Protein AF-A0A377K3Y5-F1 (afdb_monomer_lite)

Secondary structure (DSSP, 8-state):
----PPPPPP-TTHHHHTTS-EEEEE-B--HHHHHHHHHHHHHHT--EEE-TTS-S--SS--HHHHTTSHHHHHHHTT-SEEEEESB----HHHHHHHHH---SEEEEEESS-S---TT--SEEEEES-HHHHHHHS---------SHHHHHHHHHHHHHHTTTTS-SHHHHHHGGGGGPPTT-EEEE-TTHHHHHHHHH--PPTT--EE--TTT--STTHHHHHHHHHHHH---EEEEEEHHHHHHTGGGHHHHTS-SS-EEEEEE--SS-THHHHHHHHHHHHHHHHHHHTT---

Structure (mmCIF, N/CA/C/O backbone):
data_AF-A0A377K3Y5-F1
#
_entry.id   AF-A0A377K3Y5-F1
#
loop_
_atom_site.group_PDB
_atom_site.id
_atom_site.type_symbol
_atom_site.label_atom_id
_atom_site.label_alt_id
_atom_site.label_comp_id
_atom_site.label_asym_id
_atom_site.label_entity_id
_atom_site.label_seq_id
_atom_site.pdbx_PDB_ins_code
_atom_site.Cartn_x
_atom_site.Cartn_y
_atom_site.Cartn_z
_atom_site.occupancy
_atom_site.B_iso_or_equiv
_atom_site.auth_seq_id
_atom_site.auth_comp_id
_atom_site.auth_asym_id
_atom_site.auth_atom_id
_atom_site.pdbx_PDB_model_num
ATOM 1 N N . MET A 1 1 ? -18.232 11.317 -4.853 1.00 35.94 1 MET A N 1
ATOM 2 C CA . MET A 1 1 ? -18.274 12.267 -5.987 1.00 35.94 1 MET A CA 1
ATOM 3 C C . MET A 1 1 ? -17.265 11.773 -7.021 1.00 35.94 1 MET A C 1
ATOM 5 O O . MET A 1 1 ? -16.080 11.798 -6.721 1.00 35.94 1 MET A O 1
ATOM 9 N N . LYS A 1 2 ? -17.690 11.200 -8.160 1.00 37.94 2 LYS A N 1
ATOM 10 C CA . LYS A 1 2 ? -16.746 10.775 -9.214 1.00 37.94 2 LYS A CA 1
ATOM 11 C C . LYS A 1 2 ? -16.158 12.044 -9.834 1.00 37.94 2 LYS A C 1
ATOM 13 O O . LYS A 1 2 ? -16.895 12.781 -10.485 1.00 37.94 2 LYS A O 1
ATOM 18 N N . ARG A 1 3 ? -14.877 12.343 -9.589 1.00 50.03 3 ARG A N 1
ATOM 19 C CA . ARG A 1 3 ? -14.177 13.375 -10.366 1.00 50.03 3 ARG A CA 1
ATOM 20 C C . ARG A 1 3 ? -14.215 12.928 -11.825 1.00 50.03 3 ARG A C 1
ATOM 22 O O . ARG A 1 3 ? -13.850 11.796 -12.128 1.00 50.03 3 ARG A O 1
ATOM 29 N N . LEU A 1 4 ? -14.703 13.798 -12.704 1.00 44.28 4 LEU A N 1
ATOM 30 C CA . LEU A 1 4 ? -14.619 13.615 -14.149 1.00 44.28 4 LEU A CA 1
ATOM 31 C C . LEU A 1 4 ? -13.149 13.776 -14.541 1.00 44.28 4 LEU A C 1
ATOM 33 O O . LEU A 1 4 ? -12.709 14.859 -14.916 1.00 44.28 4 LEU A O 1
ATOM 37 N N . VAL A 1 5 ? -12.369 12.710 -14.374 1.00 57.38 5 VAL A N 1
ATOM 38 C CA . VAL A 1 5 ? -11.027 12.637 -14.943 1.00 57.38 5 VAL A CA 1
ATOM 39 C C . VAL A 1 5 ? -11.200 12.728 -16.458 1.00 57.38 5 VAL A C 1
ATOM 41 O O . VAL A 1 5 ? -12.044 12.039 -17.034 1.00 57.38 5 VAL A O 1
ATOM 44 N N . GLY A 1 6 ? -10.468 13.641 -17.100 1.00 61.06 6 GLY A N 1
ATOM 45 C CA . GLY A 1 6 ? -10.534 13.826 -18.548 1.00 61.06 6 GLY A CA 1
ATOM 46 C C . GLY A 1 6 ? -10.284 12.519 -19.311 1.00 61.06 6 GLY A C 1
ATOM 47 O O . GLY A 1 6 ? -9.705 11.571 -18.784 1.00 61.06 6 GLY A O 1
ATOM 48 N N . LYS A 1 7 ? -10.722 12.470 -20.576 1.00 71.19 7 LYS A N 1
ATOM 49 C CA . LYS A 1 7 ? -10.609 11.290 -21.451 1.00 71.19 7 LYS A CA 1
ATOM 50 C C . LYS A 1 7 ? -9.194 10.685 -21.382 1.00 71.19 7 LYS A C 1
ATOM 52 O O . LYS A 1 7 ? -8.220 11.370 -21.705 1.00 71.19 7 LYS A O 1
ATOM 57 N N . VAL A 1 8 ? -9.087 9.412 -20.989 1.00 83.19 8 VAL A N 1
ATOM 58 C CA . VAL A 1 8 ? -7.798 8.712 -20.859 1.00 83.19 8 VAL A CA 1
ATOM 59 C C . VAL A 1 8 ? -7.058 8.717 -22.201 1.00 83.19 8 VAL A C 1
ATOM 61 O O . VAL A 1 8 ? -7.597 8.314 -23.234 1.00 83.19 8 VAL A O 1
ATOM 64 N N . LYS A 1 9 ? -5.807 9.195 -22.206 1.00 87.81 9 LYS A N 1
ATOM 65 C CA . LYS A 1 9 ? -4.980 9.279 -23.419 1.00 87.81 9 LYS A CA 1
ATOM 66 C C . LYS A 1 9 ? -4.247 7.960 -23.672 1.00 87.81 9 LYS A C 1
ATOM 68 O O . LYS A 1 9 ? -3.393 7.563 -22.877 1.00 87.81 9 LYS A O 1
ATOM 73 N N . LYS A 1 10 ? -4.525 7.328 -24.818 1.00 91.25 10 LYS A N 1
ATOM 74 C CA . LYS A 1 10 ? -3.827 6.116 -25.279 1.00 91.25 10 LYS A CA 1
ATOM 75 C C . LYS A 1 10 ? -2.352 6.410 -25.570 1.00 91.25 10 LYS A C 1
ATOM 77 O O . LYS A 1 10 ? -2.045 7.256 -26.410 1.00 91.25 10 LYS A O 1
ATOM 82 N N . GLN A 1 11 ? -1.453 5.671 -24.932 1.00 96.00 11 GLN A N 1
ATOM 83 C CA . GLN A 1 11 ? -0.024 5.651 -25.233 1.00 96.00 11 GLN A CA 1
ATOM 84 C C . GLN A 1 11 ? 0.194 4.747 -26.450 1.00 96.00 11 GLN A C 1
ATOM 86 O O . GLN A 1 11 ? 0.077 3.524 -26.364 1.00 96.00 11 GLN A O 1
ATOM 91 N N . ARG A 1 12 ? 0.435 5.348 -27.622 1.00 94.06 12 ARG A N 1
ATOM 92 C CA . ARG A 1 12 ? 0.508 4.616 -28.904 1.00 94.06 12 ARG A CA 1
ATOM 93 C C . ARG A 1 12 ? 1.627 3.575 -28.934 1.00 94.06 12 ARG A C 1
ATOM 95 O O . ARG A 1 12 ? 1.489 2.548 -29.586 1.00 94.06 12 ARG A O 1
ATOM 102 N N . ASP A 1 13 ? 2.696 3.827 -28.200 1.00 96.44 13 ASP A N 1
ATOM 103 C CA . ASP A 1 13 ? 3.876 2.982 -28.073 1.00 96.44 13 ASP A CA 1
ATOM 104 C C . ASP A 1 13 ? 3.793 1.973 -26.915 1.00 96.44 13 ASP A C 1
ATOM 106 O O . ASP A 1 13 ? 4.744 1.232 -26.679 1.00 96.44 13 ASP A O 1
ATOM 110 N N . TRP A 1 14 ? 2.655 1.868 -26.217 1.00 97.75 14 TRP A N 1
ATOM 111 C CA . TRP A 1 14 ? 2.463 0.858 -25.169 1.00 97.75 14 TRP A CA 1
ATOM 112 C C . TRP A 1 14 ? 2.739 -0.569 -25.658 1.00 97.75 14 TRP A C 1
ATOM 114 O O . TRP A 1 14 ? 3.359 -1.360 -24.955 1.00 97.75 14 TRP A O 1
ATOM 124 N N . PHE A 1 15 ? 2.338 -0.889 -26.889 1.00 96.75 15 PHE A N 1
ATOM 125 C CA . PHE A 1 15 ? 2.573 -2.203 -27.493 1.00 96.75 15 PHE A CA 1
ATOM 126 C C . PHE A 1 15 ? 4.060 -2.552 -27.614 1.00 96.75 15 PHE A C 1
ATOM 128 O O . PHE A 1 15 ? 4.404 -3.729 -27.567 1.00 96.75 15 PHE A O 1
ATOM 135 N N . PHE A 1 16 ? 4.933 -1.550 -27.742 1.00 98.12 16 PHE A N 1
ATOM 136 C CA . PHE A 1 16 ? 6.381 -1.728 -27.716 1.00 98.12 16 PHE A CA 1
ATOM 137 C C . PHE A 1 16 ? 6.884 -1.898 -26.276 1.00 98.12 16 PHE A C 1
ATOM 139 O O . PHE A 1 16 ? 7.591 -2.861 -25.978 1.00 98.12 16 PHE A O 1
ATOM 146 N N . TRP A 1 17 ? 6.474 -1.011 -25.363 1.00 98.44 17 TRP A N 1
ATOM 147 C CA . TRP A 1 17 ? 6.941 -1.022 -23.973 1.00 98.44 17 TRP A CA 1
ATOM 148 C C . TRP A 1 17 ? 6.507 -2.258 -23.183 1.00 98.44 17 TRP A C 1
ATOM 150 O O . TRP A 1 17 ? 7.309 -2.806 -22.430 1.00 98.44 17 TRP A O 1
ATOM 160 N N . ARG A 1 18 ? 5.293 -2.776 -23.409 1.00 98.00 18 ARG A N 1
ATOM 161 C CA . ARG A 1 18 ? 4.779 -3.979 -22.727 1.00 98.00 18 ARG A CA 1
ATOM 162 C C . ARG A 1 18 ? 5.567 -5.260 -23.031 1.00 98.00 18 ARG A C 1
ATOM 164 O O . ARG A 1 18 ? 5.401 -6.266 -22.349 1.00 98.00 18 ARG A O 1
ATOM 171 N N . GLN A 1 19 ? 6.419 -5.237 -24.060 1.00 97.88 19 GLN A N 1
ATOM 172 C CA . GLN A 1 19 ? 7.302 -6.349 -24.422 1.00 97.88 19 GLN A CA 1
ATOM 173 C C . GLN A 1 19 ? 8.674 -6.276 -23.727 1.00 97.88 19 GLN A C 1
ATOM 175 O O . GLN A 1 19 ? 9.433 -7.246 -23.768 1.00 97.88 19 GLN A O 1
ATOM 180 N N . LYS A 1 20 ? 9.017 -5.147 -23.096 1.00 98.44 20 LYS A N 1
ATOM 181 C CA . LYS A 1 20 ? 10.286 -4.964 -22.379 1.00 98.44 20 LYS A CA 1
ATOM 182 C C . LYS A 1 20 ? 10.260 -5.642 -21.005 1.00 98.44 20 LYS A C 1
ATOM 184 O O . LYS A 1 20 ? 9.223 -6.133 -20.547 1.00 98.44 20 LYS A O 1
ATOM 189 N N . ARG A 1 21 ? 11.418 -5.679 -20.340 1.00 98.69 21 ARG A N 1
ATOM 190 C CA . ARG A 1 21 ? 11.492 -6.003 -18.908 1.00 98.69 21 ARG A CA 1
ATOM 191 C C . ARG A 1 21 ? 10.976 -4.806 -18.125 1.00 98.69 21 ARG A C 1
ATOM 193 O O . ARG A 1 21 ? 11.670 -3.796 -18.034 1.00 98.69 21 ARG A O 1
ATOM 200 N N . GLY A 1 22 ? 9.750 -4.902 -17.629 1.00 98.75 22 GLY A N 1
ATOM 201 C CA . GLY A 1 22 ? 9.146 -3.852 -16.824 1.00 98.75 22 GLY A CA 1
ATOM 202 C C . GLY A 1 22 ? 8.977 -4.256 -15.369 1.00 98.75 22 GLY A C 1
ATOM 203 O O . GLY A 1 22 ? 8.989 -5.442 -15.043 1.00 98.75 22 GLY A O 1
ATOM 204 N N . VAL A 1 23 ? 8.809 -3.259 -14.507 1.00 98.94 23 VAL A N 1
ATOM 205 C CA . VAL A 1 23 ? 8.441 -3.412 -13.093 1.00 98.94 23 VAL A CA 1
ATOM 206 C C . VAL A 1 23 ? 7.133 -2.670 -12.863 1.00 98.94 23 VAL A C 1
ATOM 208 O O . VAL A 1 23 ? 6.964 -1.548 -13.345 1.00 98.94 23 VAL A O 1
ATOM 211 N N . VAL A 1 24 ? 6.215 -3.284 -12.119 1.00 98.94 24 VAL A N 1
ATOM 212 C CA . VAL A 1 24 ? 4.983 -2.626 -11.680 1.00 98.94 24 VAL A CA 1
ATOM 213 C C . VAL A 1 24 ? 5.137 -2.211 -10.227 1.00 98.94 24 VAL A C 1
ATOM 215 O O . VAL A 1 24 ? 5.456 -3.035 -9.371 1.00 98.94 24 VAL A O 1
ATOM 218 N N . VAL A 1 25 ? 4.879 -0.938 -9.940 1.00 98.94 25 VAL A N 1
ATOM 219 C CA . VAL A 1 25 ? 4.787 -0.423 -8.569 1.00 98.94 25 VAL A CA 1
ATOM 220 C C . VAL A 1 25 ? 3.341 -0.027 -8.322 1.00 98.94 25 VAL A C 1
ATOM 222 O O . VAL A 1 25 ? 2.774 0.742 -9.091 1.00 98.94 25 VAL A O 1
ATOM 225 N N . ALA A 1 26 ? 2.723 -0.542 -7.269 1.00 98.88 26 ALA A N 1
ATOM 226 C CA . ALA A 1 26 ? 1.347 -0.202 -6.929 1.00 98.88 26 ALA A CA 1
ATOM 227 C C . ALA A 1 26 ? 1.324 0.602 -5.628 1.00 98.88 26 ALA A C 1
ATOM 229 O O . ALA A 1 26 ? 1.619 0.059 -4.567 1.00 98.88 26 ALA A O 1
ATOM 230 N N . GLY A 1 27 ? 1.007 1.894 -5.729 1.00 98.62 27 GLY A N 1
ATOM 231 C CA . GLY A 1 27 ? 0.781 2.794 -4.598 1.00 98.62 27 GLY A CA 1
ATOM 232 C C . GLY A 1 27 ? -0.676 2.774 -4.133 1.00 98.62 27 GLY A C 1
ATOM 233 O O . GLY A 1 27 ? -1.377 1.778 -4.298 1.00 98.62 27 GLY A O 1
ATOM 234 N N . ARG A 1 28 ? -1.155 3.889 -3.569 1.00 98.50 28 ARG A N 1
ATOM 235 C CA . ARG A 1 28 ? -2.555 4.021 -3.139 1.00 98.50 28 ARG A CA 1
ATOM 236 C C . ARG A 1 28 ? -3.515 3.966 -4.330 1.00 98.50 28 ARG A C 1
ATOM 238 O O . ARG A 1 28 ? -3.391 4.777 -5.244 1.00 98.50 28 ARG A O 1
ATOM 245 N N . MET A 1 29 ? -4.500 3.074 -4.266 1.00 98.44 29 MET A N 1
ATOM 246 C CA . MET A 1 29 ? -5.600 2.953 -5.233 1.00 98.44 29 MET A CA 1
ATOM 247 C C . MET A 1 29 ? -6.868 2.418 -4.552 1.00 98.44 29 MET A C 1
ATOM 249 O O . MET A 1 29 ? -6.906 2.289 -3.328 1.00 98.44 29 MET A O 1
ATOM 253 N N . SER A 1 30 ? -7.936 2.177 -5.314 1.00 98.38 30 SER A N 1
ATOM 254 C CA . SER A 1 30 ? -9.117 1.478 -4.799 1.00 98.38 30 SER A CA 1
ATOM 255 C C . SER A 1 30 ? -8.913 -0.040 -4.754 1.00 98.38 30 SER A C 1
ATOM 257 O O . SER A 1 30 ? -8.142 -0.612 -5.523 1.00 98.38 30 SER A O 1
ATOM 259 N N . ALA A 1 31 ? -9.697 -0.717 -3.912 1.00 98.31 31 ALA A N 1
ATOM 260 C CA . ALA A 1 31 ? -9.648 -2.172 -3.765 1.00 98.31 31 ALA A CA 1
ATOM 261 C C . ALA A 1 31 ? -9.853 -2.943 -5.087 1.00 98.31 31 ALA A C 1
ATOM 263 O O . ALA A 1 31 ? -9.194 -3.955 -5.326 1.00 98.31 31 ALA A O 1
ATOM 264 N N . GLU A 1 32 ? -10.747 -2.469 -5.958 1.00 98.25 32 GLU A N 1
ATOM 265 C CA . GLU A 1 32 ? -10.990 -3.100 -7.262 1.00 98.25 32 GLU A CA 1
ATOM 266 C C . GLU A 1 32 ? -9.855 -2.827 -8.259 1.00 98.25 32 GLU A C 1
ATOM 268 O O . GLU A 1 32 ? -9.471 -3.722 -9.014 1.00 98.25 32 GLU A O 1
ATOM 273 N N . GLU A 1 33 ? -9.262 -1.629 -8.233 1.00 98.69 33 GLU A N 1
ATOM 274 C CA . GLU A 1 33 ? -8.058 -1.330 -9.016 1.00 98.69 33 GLU A CA 1
ATOM 275 C C . GLU A 1 33 ? -6.888 -2.220 -8.584 1.00 98.69 33 GLU A C 1
ATOM 277 O O . GLU A 1 33 ? -6.212 -2.768 -9.451 1.00 98.69 33 GLU A O 1
ATOM 282 N N . GLY A 1 34 ? -6.716 -2.470 -7.281 1.00 98.75 34 GLY A N 1
ATOM 283 C CA . GLY A 1 34 ? -5.694 -3.378 -6.752 1.00 98.75 34 GLY A CA 1
ATOM 284 C C . GLY A 1 34 ? -5.757 -4.781 -7.361 1.00 98.75 34 GLY A C 1
ATOM 285 O O . GLY A 1 34 ? -4.744 -5.306 -7.831 1.00 98.75 34 GLY A O 1
ATOM 286 N N . LYS A 1 35 ? -6.958 -5.372 -7.448 1.00 98.75 35 LYS A N 1
ATOM 287 C CA . LYS A 1 35 ? -7.166 -6.675 -8.111 1.00 98.75 35 LYS A CA 1
ATOM 288 C C . LYS A 1 35 ? -6.821 -6.618 -9.602 1.00 98.75 35 LYS A C 1
ATOM 290 O O . LYS A 1 35 ? -6.136 -7.508 -10.109 1.00 98.75 35 LYS A O 1
ATOM 295 N N . LYS A 1 36 ? -7.275 -5.570 -10.306 1.00 98.81 36 LYS A N 1
ATOM 296 C CA . LYS A 1 36 ? -6.994 -5.378 -11.740 1.00 98.81 36 LYS A CA 1
ATOM 297 C C . LYS A 1 36 ? -5.489 -5.238 -11.999 1.00 98.81 36 LYS A C 1
ATOM 299 O O . LYS A 1 36 ? -4.973 -5.880 -12.912 1.00 98.81 36 LYS A O 1
ATOM 304 N N . VAL A 1 37 ? -4.777 -4.459 -11.182 1.00 98.88 37 VAL A N 1
ATOM 305 C CA . VAL A 1 37 ? -3.321 -4.265 -11.277 1.00 98.88 37 VAL A CA 1
ATOM 306 C C . VAL A 1 37 ? -2.569 -5.570 -11.021 1.00 98.88 37 VAL A C 1
ATOM 308 O O . VAL A 1 37 ? -1.651 -5.890 -11.776 1.00 98.88 37 VAL A O 1
ATOM 311 N N . ALA A 1 38 ? -2.978 -6.352 -10.016 1.00 98.88 38 ALA A N 1
ATOM 312 C CA . ALA A 1 38 ? -2.366 -7.646 -9.720 1.00 98.88 38 ALA A CA 1
ATOM 313 C C . ALA A 1 38 ? -2.442 -8.609 -10.915 1.00 98.88 38 ALA A C 1
ATOM 315 O O . ALA A 1 38 ? -1.421 -9.148 -11.350 1.00 98.88 38 ALA A O 1
ATOM 316 N N . LEU A 1 39 ? -3.633 -8.757 -11.504 1.00 98.81 39 LEU A N 1
ATOM 317 C CA . LEU A 1 39 ? -3.838 -9.593 -12.688 1.00 98.81 39 LEU A CA 1
ATOM 318 C C . LEU A 1 39 ? -3.058 -9.074 -13.906 1.00 98.81 39 LEU A C 1
ATOM 320 O O . LEU A 1 39 ? -2.464 -9.852 -14.657 1.00 98.81 39 LEU A O 1
ATOM 324 N N . TRP A 1 40 ? -3.044 -7.757 -14.109 1.00 98.88 40 TRP A N 1
ATOM 325 C CA . TRP A 1 40 ? -2.351 -7.123 -15.228 1.00 98.88 40 TRP A CA 1
ATOM 326 C C . TRP A 1 40 ? -0.831 -7.328 -15.153 1.00 98.88 40 TRP A C 1
ATOM 328 O O . TRP A 1 40 ? -0.226 -7.771 -16.131 1.00 98.88 40 TRP A O 1
ATOM 338 N N . ALA A 1 41 ? -0.223 -7.116 -13.981 1.00 98.88 41 ALA A N 1
ATOM 339 C CA . ALA A 1 41 ? 1.204 -7.352 -13.755 1.00 98.88 41 ALA A CA 1
ATOM 340 C C . ALA A 1 41 ? 1.579 -8.834 -13.937 1.00 98.88 41 ALA A C 1
ATOM 342 O O . ALA A 1 41 ? 2.552 -9.154 -14.625 1.00 98.88 41 ALA A O 1
ATOM 343 N N . GLN A 1 42 ? 0.757 -9.746 -13.399 1.00 98.75 42 GLN A N 1
ATOM 344 C CA . GLN A 1 42 ? 0.929 -11.192 -13.573 1.00 98.75 42 GLN A CA 1
ATOM 345 C C . GLN A 1 42 ? 0.853 -11.608 -15.050 1.00 98.75 42 GLN A C 1
ATOM 347 O O . GLN A 1 42 ? 1.584 -12.495 -15.500 1.00 98.75 42 GLN A O 1
ATOM 352 N N . THR A 1 43 ? -0.034 -10.977 -15.820 1.00 98.75 43 THR A N 1
ATOM 353 C CA . THR A 1 43 ? -0.181 -11.245 -17.254 1.00 98.75 43 THR A CA 1
ATOM 354 C C . THR A 1 43 ? 1.059 -10.787 -18.023 1.00 98.75 43 THR A C 1
ATOM 356 O O . THR A 1 43 ? 1.570 -11.553 -18.837 1.00 98.75 43 THR A O 1
ATOM 359 N N . LEU A 1 44 ? 1.608 -9.609 -17.705 1.00 98.75 44 LEU A N 1
ATOM 360 C CA . LEU A 1 44 ? 2.850 -9.095 -18.302 1.00 98.75 44 LEU A CA 1
ATOM 361 C C . LEU A 1 44 ? 4.112 -9.885 -17.921 1.00 98.75 44 LEU A C 1
ATOM 363 O O . LEU A 1 44 ? 5.150 -9.713 -18.564 1.00 98.75 44 LEU A O 1
ATOM 367 N N . GLY A 1 45 ? 4.054 -10.714 -16.874 1.00 98.69 45 GLY A N 1
ATOM 368 C CA . GLY A 1 45 ? 5.244 -11.351 -16.307 1.00 98.69 45 GLY A CA 1
ATOM 369 C C . GLY A 1 45 ? 6.197 -10.333 -15.664 1.00 98.69 45 GLY A C 1
ATOM 370 O O . GLY A 1 45 ? 7.414 -10.514 -15.679 1.00 98.69 45 GLY A O 1
ATOM 371 N N . TRP A 1 46 ? 5.669 -9.221 -15.155 1.00 98.88 46 TRP A N 1
ATOM 372 C CA . TRP A 1 46 ? 6.461 -8.186 -14.489 1.00 98.88 46 TRP A CA 1
ATOM 373 C C . TRP A 1 46 ? 6.359 -8.355 -12.966 1.00 98.88 46 TRP A C 1
ATOM 375 O O . TRP A 1 46 ? 5.265 -8.645 -12.472 1.00 98.88 46 TRP A O 1
ATOM 385 N N . PRO A 1 47 ? 7.454 -8.180 -12.197 1.00 98.88 47 PRO A N 1
ATOM 386 C CA . PRO A 1 47 ? 7.373 -8.162 -10.741 1.00 98.88 47 PRO A CA 1
ATOM 387 C C . PRO A 1 47 ? 6.467 -7.011 -10.286 1.00 98.88 47 PRO A C 1
ATOM 389 O O . PRO A 1 47 ? 6.579 -5.884 -10.778 1.00 98.88 47 PRO A O 1
ATOM 392 N N . LEU A 1 48 ? 5.576 -7.310 -9.339 1.00 98.94 48 LEU A N 1
ATOM 393 C CA . LEU A 1 48 ? 4.668 -6.343 -8.733 1.00 98.94 48 LEU A CA 1
ATOM 394 C C . LEU A 1 48 ? 5.115 -6.022 -7.308 1.00 98.94 48 LEU A C 1
ATOM 396 O O . LEU A 1 48 ? 4.985 -6.856 -6.411 1.00 98.94 48 LEU A O 1
ATOM 400 N N . ILE A 1 49 ? 5.590 -4.795 -7.103 1.00 98.94 49 ILE A N 1
ATOM 401 C CA . ILE A 1 49 ? 5.893 -4.252 -5.780 1.00 98.94 49 ILE A CA 1
ATOM 402 C C . ILE A 1 49 ? 4.652 -3.509 -5.279 1.00 98.94 49 ILE A C 1
ATOM 404 O O . ILE A 1 49 ? 4.353 -2.402 -5.729 1.00 98.94 49 ILE A O 1
ATOM 408 N N . GLY A 1 50 ? 3.894 -4.158 -4.393 1.00 98.75 50 GLY A N 1
ATOM 409 C CA . GLY A 1 50 ? 2.634 -3.640 -3.862 1.00 98.75 50 GLY A CA 1
ATOM 410 C C . GLY A 1 50 ? 2.793 -2.969 -2.501 1.00 98.75 50 GLY A C 1
ATOM 411 O O . GLY A 1 50 ? 3.185 -3.618 -1.533 1.00 98.75 50 GLY A O 1
ATOM 412 N N . ASP A 1 51 ? 2.423 -1.693 -2.424 1.00 98.81 51 ASP A N 1
ATOM 413 C CA . ASP A 1 51 ? 2.300 -0.946 -1.171 1.00 98.81 51 ASP A CA 1
ATOM 414 C C . ASP A 1 51 ? 1.146 -1.491 -0.316 1.00 98.81 51 ASP A C 1
ATOM 416 O O . ASP A 1 51 ? 0.159 -2.019 -0.850 1.00 98.81 51 ASP A O 1
ATOM 420 N N . VAL A 1 52 ? 1.210 -1.303 1.002 1.00 98.56 52 VAL A N 1
ATOM 421 C CA . VAL A 1 52 ? 0.092 -1.585 1.924 1.00 98.56 52 VAL A CA 1
ATOM 422 C C . VAL A 1 52 ? -1.229 -0.916 1.503 1.00 98.56 52 VAL A C 1
ATOM 424 O O . VAL A 1 52 ? -2.312 -1.437 1.770 1.00 98.56 52 VAL A O 1
ATOM 427 N N . LEU A 1 53 ? -1.165 0.213 0.790 1.00 98.69 53 LEU A N 1
ATOM 428 C CA . LEU A 1 53 ? -2.328 0.953 0.291 1.00 98.69 53 LEU A CA 1
ATOM 429 C C . LEU A 1 53 ? -2.794 0.532 -1.109 1.00 98.69 53 LEU A C 1
ATOM 431 O O . LEU A 1 53 ? -3.663 1.199 -1.674 1.00 98.69 53 LEU A O 1
ATOM 435 N N . SER A 1 54 ? -2.224 -0.529 -1.679 1.00 98.75 54 SER A N 1
ATOM 436 C CA . SER A 1 54 ? -2.521 -0.954 -3.053 1.00 98.75 54 SER A CA 1
ATOM 437 C C . SER A 1 54 ? -3.640 -1.984 -3.174 1.00 98.75 54 SER A C 1
ATOM 439 O O . SER A 1 54 ? -4.193 -2.158 -4.253 1.00 98.75 54 SER A O 1
ATOM 441 N N . GLN A 1 55 ? -3.930 -2.721 -2.093 1.00 98.62 55 GLN A N 1
ATOM 442 C CA . GLN A 1 55 ? -4.869 -3.856 -2.080 1.00 98.62 55 GLN A CA 1
ATOM 443 C C . GLN A 1 55 ? -4.606 -4.895 -3.191 1.00 98.62 55 GLN A C 1
ATOM 445 O O . GLN A 1 55 ? -5.519 -5.583 -3.643 1.00 98.62 55 GLN A O 1
ATOM 450 N N . THR A 1 56 ? -3.359 -5.030 -3.647 1.00 98.81 56 THR A N 1
ATOM 451 C CA . THR A 1 56 ? -2.976 -5.949 -4.736 1.00 98.81 56 THR A CA 1
ATOM 452 C C . THR A 1 56 ? -2.831 -7.406 -4.296 1.00 98.81 56 THR A C 1
ATOM 454 O O . THR A 1 56 ? -2.623 -8.281 -5.131 1.00 98.81 56 THR A O 1
ATOM 457 N N . GLY A 1 57 ? -2.893 -7.688 -2.992 1.00 98.62 57 GLY A N 1
ATOM 458 C CA . GLY A 1 57 ? -2.510 -8.990 -2.439 1.00 98.62 57 GLY A CA 1
ATOM 459 C C . GLY A 1 57 ? -1.008 -9.133 -2.184 1.00 98.62 57 GLY A C 1
ATOM 460 O O . GLY A 1 57 ? -0.581 -10.163 -1.670 1.00 98.62 57 GLY A O 1
ATOM 461 N N . GLN A 1 58 ? -0.216 -8.118 -2.568 1.00 98.69 58 GLN A N 1
ATOM 462 C CA . GLN A 1 58 ? 1.235 -8.048 -2.376 1.00 98.69 58 GLN A CA 1
ATOM 463 C C . GLN A 1 58 ? 1.920 -9.381 -2.738 1.00 98.69 58 GLN A C 1
ATOM 465 O O . GLN A 1 58 ? 2.458 -10.045 -1.856 1.00 98.69 58 GLN A O 1
ATOM 470 N N . PRO A 1 59 ? 1.891 -9.812 -4.019 1.00 98.56 59 PRO A N 1
ATOM 471 C CA . PRO A 1 59 ? 2.386 -11.136 -4.423 1.00 98.56 59 PRO A CA 1
ATOM 472 C C . PRO A 1 59 ? 3.886 -11.335 -4.158 1.00 98.56 59 PRO A C 1
ATOM 474 O O . PRO A 1 59 ? 4.358 -12.466 -4.103 1.00 98.56 59 PRO A O 1
ATOM 477 N N . LEU A 1 60 ? 4.626 -10.238 -3.983 1.00 98.75 60 LEU A N 1
ATOM 478 C CA . LEU A 1 60 ? 6.005 -10.203 -3.507 1.00 98.75 60 LEU A CA 1
ATOM 479 C C . LEU A 1 60 ? 6.037 -9.442 -2.167 1.00 98.75 60 LEU A C 1
ATOM 481 O O . LEU A 1 60 ? 6.444 -8.274 -2.142 1.00 98.75 60 LEU A O 1
ATOM 485 N N . PRO A 1 61 ? 5.548 -10.045 -1.064 1.00 98.31 61 PRO A N 1
ATOM 486 C CA . PRO A 1 61 ? 5.377 -9.342 0.203 1.00 98.31 61 PRO A CA 1
ATOM 487 C C . PRO A 1 61 ? 6.732 -8.991 0.827 1.00 98.31 61 PRO A C 1
ATOM 489 O O . PRO A 1 61 ? 7.787 -9.423 0.359 1.00 98.31 61 PRO A O 1
ATOM 492 N N . CYS A 1 62 ? 6.716 -8.196 1.897 1.00 97.81 62 CYS A N 1
ATOM 493 C CA . CYS A 1 62 ? 7.927 -7.783 2.611 1.00 97.81 62 CYS A CA 1
ATOM 494 C C . CYS A 1 62 ? 8.950 -7.024 1.742 1.00 97.81 62 CYS A C 1
ATOM 496 O O . CYS A 1 62 ? 10.161 -7.149 1.947 1.00 97.81 62 CYS A O 1
ATOM 498 N N . ALA A 1 63 ? 8.482 -6.208 0.790 1.00 98.31 63 ALA A N 1
ATOM 499 C CA . ALA A 1 63 ? 9.344 -5.428 -0.104 1.00 98.31 63 ALA A CA 1
ATOM 500 C C . ALA A 1 63 ? 10.316 -4.506 0.632 1.00 98.31 63 ALA A C 1
ATOM 502 O O . ALA A 1 63 ? 11.480 -4.415 0.251 1.00 98.31 63 ALA A O 1
ATOM 503 N N . ASP A 1 64 ? 9.899 -3.911 1.751 1.00 97.62 64 ASP A N 1
ATOM 504 C CA . ASP A 1 64 ? 10.787 -3.091 2.583 1.00 97.62 64 ASP A CA 1
ATOM 505 C C . ASP A 1 64 ? 11.956 -3.903 3.196 1.00 97.62 64 ASP A C 1
ATOM 507 O O . ASP A 1 64 ? 12.951 -3.329 3.644 1.00 97.62 64 ASP A O 1
ATOM 511 N N . LEU A 1 65 ? 11.880 -5.240 3.209 1.00 97.00 65 LEU A N 1
ATOM 512 C CA . LEU A 1 65 ? 12.967 -6.127 3.628 1.00 97.00 65 LEU A CA 1
ATOM 513 C C . LEU A 1 65 ? 13.817 -6.577 2.437 1.00 97.00 65 LEU A C 1
ATOM 515 O O . LEU A 1 65 ? 15.024 -6.328 2.425 1.00 97.00 65 LEU A O 1
ATOM 519 N N . TRP A 1 66 ? 13.212 -7.222 1.434 1.00 98.19 66 TRP A N 1
ATOM 520 C CA . TRP A 1 66 ? 13.981 -7.851 0.355 1.00 98.19 66 TRP A CA 1
ATOM 521 C C . TRP A 1 66 ? 14.605 -6.843 -0.619 1.00 98.19 66 TRP A C 1
ATOM 523 O O . TRP A 1 66 ? 15.653 -7.146 -1.184 1.00 98.19 66 TRP A O 1
ATOM 533 N N . LEU A 1 67 ? 14.070 -5.619 -0.748 1.00 97.88 67 LEU A N 1
ATOM 534 C CA . LEU A 1 67 ? 14.737 -4.534 -1.492 1.00 97.88 67 LEU A CA 1
ATOM 535 C C . LEU A 1 67 ? 16.051 -4.084 -0.836 1.00 97.88 67 LEU A C 1
ATOM 537 O O . LEU A 1 67 ? 16.868 -3.434 -1.478 1.00 97.88 67 LEU A O 1
ATOM 541 N N . GLY A 1 68 ? 16.284 -4.435 0.434 1.00 94.69 68 GLY A N 1
ATOM 542 C CA . GLY A 1 68 ? 17.579 -4.252 1.091 1.00 94.69 68 GLY A CA 1
ATOM 543 C C . GLY A 1 68 ? 18.639 -5.279 0.674 1.00 94.69 68 GLY A C 1
ATOM 544 O O . GLY A 1 68 ? 19.788 -5.164 1.094 1.00 94.69 68 GLY A O 1
ATOM 545 N N . ASN A 1 69 ? 18.276 -6.294 -0.117 1.00 96.56 69 ASN A N 1
ATOM 546 C CA . ASN A 1 69 ? 19.197 -7.310 -0.610 1.00 96.56 69 ASN A CA 1
ATOM 547 C C . ASN A 1 69 ? 19.781 -6.899 -1.971 1.00 96.56 69 ASN A C 1
ATOM 549 O O . ASN A 1 69 ? 19.040 -6.663 -2.925 1.00 96.56 69 ASN A O 1
ATOM 553 N N . ALA A 1 70 ? 21.113 -6.901 -2.083 1.00 97.00 70 ALA A N 1
ATOM 554 C CA . ALA A 1 70 ? 21.819 -6.515 -3.304 1.00 97.00 70 ALA A CA 1
ATOM 555 C C . ALA A 1 70 ? 21.406 -7.336 -4.541 1.00 97.00 70 ALA A C 1
ATOM 557 O O . ALA A 1 70 ? 21.363 -6.801 -5.645 1.00 97.00 70 ALA A O 1
ATOM 558 N N . LYS A 1 71 ? 21.041 -8.616 -4.372 1.00 98.00 71 LYS A N 1
ATOM 559 C CA . LYS A 1 71 ? 20.564 -9.457 -5.482 1.00 98.00 71 LYS A CA 1
ATOM 560 C C . LYS A 1 71 ? 19.268 -8.925 -6.089 1.00 98.00 71 LYS A C 1
ATOM 562 O O . LYS A 1 71 ? 19.140 -8.899 -7.308 1.00 98.00 71 LYS A O 1
ATOM 567 N N . ALA A 1 72 ? 18.339 -8.461 -5.251 1.00 97.94 72 ALA A N 1
ATOM 568 C CA . ALA A 1 72 ? 17.093 -7.870 -5.724 1.00 97.94 72 ALA A CA 1
ATOM 569 C C . ALA A 1 72 ? 17.360 -6.568 -6.482 1.00 97.94 72 ALA A C 1
ATOM 571 O O . ALA A 1 72 ? 16.834 -6.373 -7.574 1.00 97.94 72 ALA A O 1
ATOM 572 N N . THR A 1 73 ? 18.217 -5.692 -5.948 1.00 96.69 73 THR A N 1
ATOM 573 C CA . THR A 1 73 ? 18.544 -4.431 -6.626 1.00 96.69 73 THR A CA 1
ATOM 574 C C . THR A 1 73 ? 19.284 -4.666 -7.943 1.00 96.69 73 THR A C 1
ATOM 576 O O . THR A 1 73 ? 18.970 -4.003 -8.926 1.00 96.69 73 THR A O 1
ATOM 579 N N . SER A 1 74 ? 20.203 -5.637 -8.004 1.00 98.06 74 SER A N 1
ATOM 580 C CA . SER A 1 74 ? 20.897 -6.019 -9.242 1.00 98.06 74 SER A CA 1
ATOM 581 C C . SER A 1 74 ? 19.966 -6.634 -10.287 1.00 98.06 74 SER A C 1
ATOM 583 O O . SER A 1 74 ? 20.136 -6.395 -11.479 1.00 98.06 74 SER A O 1
ATOM 585 N N . GLU A 1 75 ? 18.960 -7.404 -9.871 1.00 98.44 75 GLU A N 1
ATOM 586 C CA . GLU A 1 75 ? 17.940 -7.908 -10.792 1.00 98.44 75 GLU A CA 1
ATOM 587 C C . GLU A 1 75 ? 17.058 -6.761 -11.320 1.00 98.44 75 GLU A C 1
ATOM 589 O O . GLU A 1 75 ? 16.850 -6.653 -12.527 1.00 98.44 75 GLU A O 1
ATOM 594 N N . LEU A 1 76 ? 16.621 -5.836 -10.454 1.00 98.56 76 LEU A N 1
ATOM 595 C CA . LEU A 1 76 ? 15.801 -4.677 -10.846 1.00 98.56 76 LEU A CA 1
ATOM 596 C C . LEU A 1 76 ? 16.530 -3.679 -11.751 1.00 98.56 76 LEU A C 1
ATOM 598 O O . LEU A 1 76 ? 15.869 -3.003 -12.533 1.00 98.56 76 LEU A O 1
ATOM 602 N N . GLN A 1 77 ? 17.863 -3.608 -11.711 1.00 98.06 77 GLN A N 1
ATOM 603 C CA . GLN A 1 77 ? 18.656 -2.806 -12.657 1.00 98.06 77 GLN A CA 1
ATOM 604 C C . GLN A 1 77 ? 18.471 -3.243 -14.118 1.00 98.06 77 GLN A C 1
ATOM 606 O O . GLN A 1 77 ? 18.740 -2.470 -15.031 1.00 98.06 77 GLN A O 1
ATOM 611 N N . GLN A 1 78 ? 17.993 -4.466 -14.367 1.00 98.38 78 GLN A N 1
ATOM 612 C CA . GLN A 1 78 ? 17.711 -4.948 -15.720 1.00 98.38 78 GLN A CA 1
ATOM 613 C C . GLN A 1 78 ? 16.372 -4.430 -16.270 1.00 98.38 78 GLN A C 1
ATOM 615 O O . GLN A 1 78 ? 16.069 -4.673 -17.448 1.00 98.38 78 GLN A O 1
ATOM 620 N N . ALA A 1 79 ? 15.559 -3.772 -15.435 1.00 98.62 79 ALA A N 1
ATOM 621 C CA . ALA A 1 79 ? 14.288 -3.190 -15.829 1.00 98.62 79 ALA A CA 1
ATOM 622 C C . ALA A 1 79 ? 14.503 -1.983 -16.747 1.00 98.62 79 ALA A C 1
ATOM 624 O O . ALA A 1 79 ? 15.245 -1.058 -16.442 1.00 98.62 79 ALA A O 1
ATOM 625 N N . GLN A 1 80 ? 13.802 -1.989 -17.874 1.00 98.75 80 GLN A N 1
ATOM 626 C CA . GLN A 1 80 ? 13.856 -0.930 -18.881 1.00 98.75 80 GLN A CA 1
ATOM 627 C C . GLN A 1 80 ? 12.720 0.077 -18.703 1.00 98.75 80 GLN A C 1
ATOM 629 O O . GLN A 1 80 ? 12.821 1.210 -19.156 1.00 98.75 80 GLN A O 1
ATOM 634 N N . ILE A 1 81 ? 11.630 -0.333 -18.054 1.00 98.88 81 ILE A N 1
ATOM 635 C CA . ILE A 1 81 ? 10.477 0.519 -17.776 1.00 98.88 81 ILE A CA 1
ATOM 636 C C . ILE A 1 81 ? 9.947 0.253 -16.370 1.00 98.88 81 ILE A C 1
ATOM 638 O O . ILE A 1 81 ? 9.842 -0.895 -15.937 1.00 98.88 81 ILE A O 1
ATOM 642 N N . VAL A 1 82 ? 9.562 1.312 -15.669 1.00 98.94 82 VAL A N 1
ATOM 643 C CA . VAL A 1 82 ? 8.767 1.211 -14.441 1.00 98.94 82 VAL A CA 1
ATOM 644 C C . VAL A 1 82 ? 7.398 1.817 -14.710 1.00 98.94 82 VAL A C 1
ATOM 646 O O . VAL A 1 82 ? 7.305 2.947 -15.183 1.00 98.94 82 VAL A O 1
ATOM 649 N N . VAL A 1 83 ? 6.331 1.075 -14.415 1.00 98.88 83 VAL A N 1
ATOM 650 C CA . VAL A 1 83 ? 4.955 1.586 -14.456 1.00 98.88 83 VAL A CA 1
ATOM 651 C C . VAL A 1 83 ? 4.405 1.588 -13.037 1.00 98.88 83 VAL A C 1
ATOM 653 O O . VAL A 1 83 ? 4.037 0.548 -12.489 1.00 98.88 83 VAL A O 1
ATOM 656 N N . GLN A 1 84 ? 4.368 2.771 -12.435 1.00 98.88 84 GLN A N 1
ATOM 657 C CA . GLN A 1 84 ? 3.753 3.006 -11.141 1.00 98.88 84 GLN A CA 1
ATOM 658 C C . GLN A 1 84 ? 2.272 3.357 -11.321 1.00 98.88 84 GLN A C 1
ATOM 660 O O . GLN A 1 84 ? 1.937 4.313 -12.021 1.00 98.88 84 GLN A O 1
ATOM 665 N N . LEU A 1 85 ? 1.382 2.616 -10.664 1.00 98.81 85 LEU A N 1
ATOM 666 C CA . LEU A 1 85 ? -0.047 2.914 -10.595 1.00 98.81 85 LEU A CA 1
ATOM 667 C C . LEU A 1 85 ? -0.396 3.348 -9.171 1.00 98.81 85 LEU A C 1
ATOM 669 O O . LEU A 1 85 ? -0.089 2.644 -8.212 1.00 98.81 85 LEU A O 1
ATOM 673 N N . GLY A 1 86 ? -1.013 4.516 -9.032 1.00 98.06 86 GLY A N 1
ATOM 674 C CA . GLY A 1 86 ? -1.188 5.187 -7.747 1.00 98.06 86 GLY A CA 1
ATOM 675 C C . GLY A 1 86 ? 0.090 5.884 -7.263 1.00 98.06 86 GLY A C 1
ATOM 676 O O . GLY A 1 86 ? 1.125 5.920 -7.936 1.00 98.06 86 GLY A O 1
ATOM 677 N N . SER A 1 87 ? 0.026 6.461 -6.066 1.00 96.19 87 SER A N 1
ATOM 678 C CA . SER A 1 87 ? 1.103 7.269 -5.475 1.00 96.19 87 SER A CA 1
ATOM 679 C C . SER A 1 87 ? 1.166 7.127 -3.946 1.00 96.19 87 SER A C 1
ATOM 681 O O . SER A 1 87 ? 0.553 6.221 -3.379 1.00 96.19 87 SER A O 1
ATOM 683 N N . SER A 1 88 ? 1.930 7.997 -3.269 1.00 96.00 88 SER A N 1
ATOM 684 C CA . SER A 1 88 ? 2.140 7.986 -1.808 1.00 96.00 88 SER A CA 1
ATOM 685 C C . SER A 1 88 ? 2.708 6.669 -1.259 1.00 96.00 88 SER A C 1
ATOM 687 O O . SER A 1 88 ? 2.167 6.117 -0.301 1.00 96.00 88 SER A O 1
ATOM 689 N N . LEU A 1 89 ? 3.811 6.195 -1.846 1.00 98.31 89 LEU A N 1
ATOM 690 C CA . LEU A 1 89 ? 4.520 4.993 -1.395 1.00 98.31 89 LEU A CA 1
ATOM 691 C C . LEU A 1 89 ? 4.936 5.095 0.090 1.00 98.31 89 LEU A C 1
ATOM 693 O O . LEU A 1 89 ? 5.249 6.175 0.608 1.00 98.31 89 LEU A O 1
ATOM 697 N N . THR A 1 90 ? 4.919 3.964 0.787 1.00 97.88 90 THR A N 1
ATOM 698 C CA . THR A 1 90 ? 5.073 3.847 2.242 1.00 97.88 90 THR A CA 1
ATOM 699 C C . THR A 1 90 ? 6.478 3.404 2.631 1.00 97.88 90 THR A C 1
ATOM 701 O O . THR A 1 90 ? 7.129 4.070 3.445 1.00 97.88 90 THR A O 1
ATOM 704 N N . GLY A 1 91 ? 6.939 2.283 2.072 1.00 94.50 91 GLY A N 1
ATOM 705 C CA . GLY A 1 91 ? 8.197 1.642 2.440 1.00 94.50 91 GLY A CA 1
ATOM 706 C C . GLY A 1 91 ? 9.418 2.525 2.184 1.00 94.50 91 GLY A C 1
ATOM 707 O O . GLY A 1 91 ? 9.582 3.111 1.112 1.00 94.50 91 GLY A O 1
ATOM 708 N N . LYS A 1 92 ? 10.334 2.590 3.157 1.00 95.62 92 LYS A N 1
ATOM 709 C CA . LYS A 1 92 ? 11.578 3.363 3.015 1.00 95.62 92 LYS A CA 1
ATOM 710 C C . LYS A 1 92 ? 12.462 2.768 1.922 1.00 95.62 92 LYS A C 1
ATOM 712 O O . LYS A 1 92 ? 13.025 3.522 1.138 1.00 95.62 92 LYS A O 1
ATOM 717 N N . ARG A 1 93 ? 12.605 1.439 1.874 1.00 96.94 93 ARG A N 1
ATOM 718 C CA . ARG A 1 93 ? 13.467 0.777 0.883 1.00 96.94 93 ARG A CA 1
ATOM 719 C C . ARG A 1 93 ? 12.878 0.870 -0.524 1.00 96.94 93 ARG A C 1
ATOM 721 O O . ARG A 1 93 ? 13.637 1.027 -1.471 1.00 96.94 93 ARG A O 1
ATOM 728 N N . LEU A 1 94 ? 11.550 0.887 -0.648 1.00 98.38 94 LEU A N 1
ATOM 729 C CA . LEU A 1 94 ? 10.870 1.173 -1.912 1.00 98.38 94 LEU A CA 1
ATOM 730 C C . LEU A 1 94 ? 11.154 2.597 -2.402 1.00 98.38 94 LEU A C 1
ATOM 732 O O . LEU A 1 94 ? 11.550 2.770 -3.548 1.00 98.38 94 LEU A O 1
ATOM 736 N N . LEU A 1 95 ? 11.024 3.603 -1.532 1.00 98.31 95 LEU A N 1
ATOM 737 C CA . LEU A 1 95 ? 11.358 4.991 -1.872 1.00 98.31 95 LEU A CA 1
ATOM 738 C C . LEU A 1 95 ? 12.846 5.167 -2.220 1.00 98.31 95 LEU A C 1
ATOM 740 O O . LEU A 1 95 ? 13.180 5.909 -3.137 1.00 98.31 95 LEU A O 1
ATOM 744 N N . GLN A 1 96 ? 13.746 4.473 -1.514 1.00 98.25 96 GLN A N 1
ATOM 745 C CA . GLN A 1 96 ? 15.180 4.483 -1.822 1.00 98.25 96 GLN A CA 1
ATOM 746 C C . GLN A 1 96 ? 15.476 3.842 -3.180 1.00 98.25 96 GLN A C 1
ATOM 748 O O . GLN A 1 96 ? 16.220 4.423 -3.961 1.00 98.25 96 GLN A O 1
ATOM 753 N N . TRP A 1 97 ? 14.876 2.683 -3.472 1.00 98.50 97 TRP A N 1
ATOM 754 C CA . TRP A 1 97 ? 15.017 2.033 -4.772 1.00 98.50 97 TRP A CA 1
ATOM 755 C C . TRP A 1 97 ? 14.431 2.888 -5.896 1.00 98.50 97 TRP A C 1
ATOM 757 O O . TRP A 1 97 ? 15.088 3.045 -6.921 1.00 98.50 97 TRP A O 1
ATOM 767 N N . GLN A 1 98 ? 13.250 3.486 -5.687 1.00 98.56 98 GLN A N 1
ATOM 768 C CA . GLN A 1 98 ? 12.663 4.441 -6.625 1.00 98.56 98 GLN A CA 1
ATOM 769 C C . GLN A 1 98 ? 13.661 5.562 -6.906 1.00 98.56 98 GLN A C 1
ATOM 771 O O . GLN A 1 98 ? 13.928 5.832 -8.060 1.00 98.56 98 GLN A O 1
ATOM 776 N N . ALA A 1 99 ? 14.259 6.170 -5.881 1.00 98.19 99 ALA A N 1
ATOM 777 C CA . ALA A 1 99 ? 15.216 7.256 -6.069 1.00 98.19 99 ALA A CA 1
ATOM 778 C C . ALA A 1 99 ? 16.526 6.855 -6.773 1.00 98.19 99 ALA A C 1
ATOM 780 O O . ALA A 1 99 ? 17.220 7.733 -7.275 1.00 98.19 99 ALA A O 1
ATOM 781 N N . SER A 1 100 ? 16.886 5.567 -6.787 1.00 97.69 100 SER A N 1
ATOM 782 C CA . SER A 1 100 ? 18.135 5.075 -7.382 1.00 97.69 100 SER A CA 1
ATOM 783 C C . SER A 1 100 ? 17.965 4.345 -8.715 1.00 97.69 100 SER A C 1
ATOM 785 O O . SER A 1 100 ? 18.964 3.973 -9.323 1.00 97.69 100 SER A O 1
ATOM 787 N N . CYS A 1 101 ? 16.737 4.019 -9.125 1.00 98.19 101 CYS A N 1
ATOM 788 C CA . CYS A 1 101 ? 16.513 3.268 -10.354 1.00 98.19 101 CYS A CA 1
ATOM 789 C C . CYS A 1 101 ? 16.657 4.180 -11.577 1.00 98.19 101 CYS A C 1
ATOM 791 O O . CYS A 1 101 ? 16.231 5.327 -11.557 1.00 98.19 101 CYS A O 1
ATOM 793 N N . GLU A 1 102 ? 17.222 3.664 -12.665 1.00 98.19 102 GLU A N 1
ATOM 794 C CA . GLU A 1 102 ? 17.424 4.437 -13.898 1.00 98.19 102 GLU A CA 1
ATOM 795 C C . GLU A 1 102 ? 16.822 3.700 -15.107 1.00 98.19 102 GLU A C 1
ATOM 797 O O . GLU A 1 102 ? 17.551 3.283 -16.008 1.00 98.19 102 GLU A O 1
ATOM 802 N N . PRO A 1 103 ? 15.492 3.470 -15.141 1.00 98.31 103 PRO A N 1
ATOM 803 C CA . PRO A 1 103 ? 14.858 2.877 -16.313 1.00 98.31 103 PRO A CA 1
ATOM 804 C C . PRO A 1 103 ? 14.906 3.842 -17.509 1.00 98.31 103 PRO A C 1
ATOM 806 O O . PRO A 1 103 ? 15.004 5.059 -17.347 1.00 98.31 103 PRO A O 1
ATOM 809 N N . GLU A 1 104 ? 14.745 3.310 -18.724 1.00 98.06 104 GLU A N 1
ATOM 810 C CA . GLU A 1 104 ? 14.598 4.130 -19.936 1.00 98.06 104 GLU A CA 1
ATOM 811 C C . GLU A 1 104 ? 13.335 5.010 -19.861 1.00 98.06 104 GLU A C 1
ATOM 813 O O . GLU A 1 104 ? 13.338 6.155 -20.317 1.00 98.06 104 GLU A O 1
ATOM 818 N N . GLU A 1 105 ? 12.265 4.486 -19.251 1.00 98.19 105 GLU A N 1
ATOM 819 C CA . GLU A 1 105 ? 11.010 5.197 -19.005 1.00 98.19 105 GLU A CA 1
ATOM 820 C C . GLU A 1 105 ? 10.455 4.917 -17.598 1.00 98.19 105 GLU A C 1
ATOM 822 O O . GLU A 1 105 ? 10.313 3.766 -17.178 1.00 98.19 105 GLU A O 1
ATOM 827 N N . TYR A 1 106 ? 10.044 5.976 -16.897 1.00 98.62 106 TYR A N 1
ATOM 828 C CA . TYR A 1 106 ? 9.289 5.886 -15.644 1.00 98.62 106 TYR A CA 1
ATOM 829 C C . TYR A 1 106 ? 7.885 6.477 -15.815 1.00 98.62 106 TYR A C 1
ATOM 831 O O . TYR A 1 106 ? 7.711 7.686 -15.992 1.00 98.62 106 TYR A O 1
ATOM 839 N N . TRP A 1 107 ? 6.853 5.638 -15.810 1.00 98.56 107 TRP A N 1
ATOM 840 C CA . TRP A 1 107 ? 5.466 6.066 -15.989 1.00 98.56 107 TRP A CA 1
ATOM 841 C C . TRP A 1 107 ? 4.735 6.050 -14.657 1.00 98.56 107 TRP A C 1
ATOM 843 O O . TRP A 1 107 ? 4.730 5.038 -13.968 1.00 98.56 107 TRP A O 1
ATOM 853 N N . ILE A 1 108 ? 4.061 7.148 -14.324 1.00 98.62 108 ILE A N 1
ATOM 854 C CA . ILE A 1 108 ? 3.133 7.205 -13.194 1.00 98.62 108 ILE A CA 1
ATOM 855 C C . ILE A 1 108 ? 1.727 7.400 -13.735 1.00 98.62 108 ILE A C 1
ATOM 857 O O . ILE A 1 108 ? 1.489 8.372 -14.457 1.00 98.62 108 ILE A O 1
ATOM 861 N N . VAL A 1 109 ? 0.801 6.535 -13.330 1.00 98.38 109 VAL A N 1
ATOM 862 C CA . VAL A 1 109 ? -0.633 6.577 -13.636 1.00 98.38 109 VAL A CA 1
ATOM 863 C C . VAL A 1 109 ? -1.403 6.801 -12.337 1.00 98.38 109 VAL A C 1
ATOM 865 O O . VAL A 1 109 ? -1.298 6.005 -11.415 1.00 98.38 109 VAL A O 1
ATOM 868 N N . ASP A 1 110 ? -2.152 7.894 -12.248 1.00 96.81 110 ASP A N 1
ATOM 869 C CA . ASP A 1 110 ? -2.919 8.285 -11.051 1.00 96.81 110 ASP A CA 1
ATOM 870 C C . ASP A 1 110 ? -3.944 9.347 -11.499 1.00 96.81 110 ASP A C 1
ATOM 872 O O . ASP A 1 110 ? -3.729 9.983 -12.537 1.00 96.81 110 ASP A O 1
ATOM 876 N N . ASP A 1 111 ? -5.033 9.570 -10.772 1.00 94.00 111 ASP A N 1
ATOM 877 C CA . ASP A 1 111 ? -6.007 10.620 -11.086 1.00 94.00 111 ASP A CA 1
ATOM 878 C C . ASP A 1 111 ? -5.663 11.978 -10.444 1.00 94.00 111 ASP A C 1
ATOM 880 O O . ASP A 1 111 ? -6.269 12.999 -10.781 1.00 94.00 111 ASP A O 1
ATOM 884 N N . ILE A 1 112 ? -4.645 12.013 -9.578 1.00 91.44 112 ILE A N 1
ATOM 885 C CA . ILE A 1 112 ? -4.142 13.225 -8.930 1.00 91.44 112 ILE A CA 1
ATOM 886 C C . ILE A 1 112 ? -3.261 14.035 -9.895 1.00 91.44 112 ILE A C 1
ATOM 888 O O . ILE A 1 112 ? -2.327 13.522 -10.521 1.00 91.44 112 ILE A O 1
ATOM 892 N N . GLU A 1 113 ? -3.537 15.333 -10.006 1.00 90.44 113 GLU A N 1
ATOM 893 C CA . GLU A 1 113 ? -2.733 16.264 -10.800 1.00 90.44 113 GLU A CA 1
ATOM 894 C C . GLU A 1 113 ? -1.364 16.558 -10.164 1.00 90.44 113 GLU A C 1
ATOM 896 O O . GLU A 1 113 ? -1.148 16.384 -8.966 1.00 90.44 113 GLU A O 1
ATOM 901 N N . GLY A 1 114 ? -0.432 17.055 -10.978 1.00 91.94 114 GLY A N 1
ATOM 902 C CA . GLY A 1 114 ? 0.905 17.437 -10.531 1.00 91.94 114 GLY A CA 1
ATOM 903 C C . GLY A 1 114 ? 1.945 16.317 -10.618 1.00 91.94 114 GLY A C 1
ATOM 904 O O . GLY A 1 114 ? 1.702 15.220 -11.134 1.00 91.94 114 GLY A O 1
ATOM 905 N N . ARG A 1 115 ? 3.162 16.636 -10.163 1.00 95.12 115 ARG A N 1
ATOM 906 C CA . ARG A 1 115 ? 4.289 15.696 -10.146 1.00 95.12 115 ARG A CA 1
ATOM 907 C C . ARG A 1 115 ? 4.175 14.803 -8.915 1.00 95.12 115 ARG A C 1
ATOM 909 O O . ARG A 1 115 ? 4.095 15.300 -7.799 1.00 95.12 115 ARG A O 1
ATOM 916 N N . LEU A 1 116 ? 4.203 13.494 -9.144 1.00 96.06 116 LEU A N 1
ATOM 917 C CA . LEU A 1 116 ? 4.111 12.470 -8.097 1.00 96.06 116 LEU A CA 1
ATOM 918 C C . LEU A 1 116 ? 5.410 11.669 -7.942 1.00 96.06 116 LEU A C 1
ATOM 920 O O . LEU A 1 116 ? 5.499 10.816 -7.065 1.00 96.06 116 LEU A O 1
ATOM 924 N N . ASP A 1 117 ? 6.399 11.947 -8.796 1.00 97.56 117 ASP A N 1
ATOM 925 C CA . ASP A 1 117 ? 7.734 11.365 -8.727 1.00 97.56 117 ASP A CA 1
ATOM 926 C C . ASP A 1 117 ? 8.690 12.309 -7.975 1.00 97.56 117 ASP A C 1
ATOM 928 O O . ASP A 1 117 ? 9.088 13.343 -8.541 1.00 97.56 117 ASP A O 1
ATOM 932 N N . PRO A 1 118 ? 9.075 11.983 -6.727 1.00 96.38 118 PRO A N 1
ATOM 933 C CA . PRO A 1 118 ? 10.034 12.781 -5.971 1.00 96.38 118 PRO A CA 1
ATOM 934 C C . PRO A 1 118 ? 11.466 12.685 -6.522 1.00 96.38 118 PRO A C 1
ATOM 936 O O . PRO A 1 118 ? 12.277 13.549 -6.208 1.00 96.38 118 PRO A O 1
ATOM 939 N N . ALA A 1 119 ? 11.779 11.673 -7.336 1.00 97.31 119 ALA A N 1
ATOM 940 C CA . ALA A 1 119 ? 13.107 11.434 -7.904 1.00 97.31 119 ALA A CA 1
ATOM 941 C C . ALA A 1 119 ? 13.277 11.998 -9.325 1.00 97.31 119 ALA A C 1
ATOM 943 O O . ALA A 1 119 ? 14.385 12.051 -9.848 1.00 97.31 119 ALA A O 1
ATOM 944 N N . HIS A 1 120 ? 12.192 12.506 -9.917 1.00 96.75 120 HIS A N 1
ATOM 945 C CA . HIS A 1 120 ? 12.214 13.278 -11.161 1.00 96.75 120 HIS A CA 1
ATOM 946 C C . HIS A 1 120 ? 12.777 12.525 -12.377 1.00 96.75 120 HIS A C 1
ATOM 948 O O . HIS A 1 120 ? 13.422 13.135 -13.234 1.00 96.75 120 HIS A O 1
ATOM 954 N N . HIS A 1 121 ? 12.484 11.232 -12.490 1.00 98.38 121 HIS A N 1
ATOM 955 C CA . HIS A 1 121 ? 12.898 10.413 -13.618 1.00 98.38 121 HIS A CA 1
ATOM 956 C C . HIS A 1 121 ? 12.377 10.956 -14.948 1.00 98.38 121 HIS A C 1
ATOM 958 O O . HIS A 1 121 ? 11.313 11.582 -15.050 1.00 98.38 121 HIS A O 1
ATOM 964 N N . ARG A 1 122 ? 13.109 10.628 -16.013 1.00 97.56 122 ARG A N 1
ATOM 965 C CA . ARG A 1 122 ? 12.594 10.737 -17.374 1.00 97.56 122 ARG A CA 1
ATOM 966 C C . ARG A 1 122 ? 11.439 9.748 -17.555 1.00 97.56 122 ARG A C 1
ATOM 968 O O . ARG A 1 122 ? 11.549 8.570 -17.227 1.00 97.56 122 ARG A O 1
ATOM 975 N N . GLY A 1 123 ? 10.333 10.224 -18.115 1.00 97.06 123 GLY A N 1
ATOM 976 C CA . GLY A 1 123 ? 9.190 9.375 -18.418 1.00 97.06 123 GLY A CA 1
ATOM 977 C C . GLY A 1 123 ? 7.895 10.164 -18.510 1.00 97.06 123 GLY A C 1
ATOM 978 O O . GLY A 1 123 ? 7.865 11.258 -19.080 1.00 97.06 123 GLY A O 1
ATOM 979 N N . ARG A 1 124 ? 6.801 9.605 -17.980 1.00 97.62 124 ARG A N 1
ATOM 980 C CA . ARG A 1 124 ? 5.443 10.108 -18.232 1.00 97.62 124 ARG A CA 1
ATOM 981 C C . ARG A 1 124 ? 4.623 10.216 -16.967 1.00 97.62 124 ARG A C 1
ATOM 983 O O . ARG A 1 124 ? 4.432 9.248 -16.237 1.00 97.62 124 ARG A O 1
ATOM 990 N N . ARG A 1 125 ? 4.018 11.386 -16.781 1.00 97.38 125 ARG A N 1
ATOM 991 C CA . ARG A 1 125 ? 2.909 11.573 -15.850 1.00 97.38 125 ARG A CA 1
ATOM 992 C C . ARG A 1 125 ? 1.591 11.437 -16.611 1.00 97.38 125 ARG A C 1
ATOM 994 O O . ARG A 1 125 ? 1.276 12.265 -17.462 1.00 97.38 125 ARG A O 1
ATOM 1001 N N . LEU A 1 126 ? 0.831 10.391 -16.304 1.00 97.12 126 LEU A N 1
ATOM 1002 C CA . LEU A 1 126 ? -0.419 10.033 -16.970 1.00 97.12 126 LEU A CA 1
ATOM 1003 C C . LEU A 1 126 ? -1.592 10.224 -16.001 1.00 97.12 126 LEU A C 1
ATOM 1005 O O . LEU A 1 126 ? -1.791 9.434 -15.079 1.00 97.12 126 LEU A O 1
ATOM 1009 N N . ILE A 1 127 ? -2.350 11.302 -16.203 1.00 97.06 127 ILE A N 1
ATOM 1010 C CA . ILE A 1 127 ? -3.537 11.610 -15.398 1.00 97.06 127 ILE A CA 1
ATOM 1011 C C . ILE A 1 127 ? -4.705 10.781 -15.935 1.00 97.06 127 ILE A C 1
ATOM 1013 O O . ILE A 1 127 ? -5.177 11.030 -17.047 1.00 97.06 127 ILE A O 1
ATOM 1017 N N . ALA A 1 128 ? -5.118 9.763 -15.186 1.00 96.25 128 ALA A N 1
ATOM 1018 C CA . ALA A 1 128 ? -6.168 8.831 -15.582 1.00 96.25 128 ALA A CA 1
ATOM 1019 C C . ALA A 1 128 ? -6.717 8.083 -14.364 1.00 96.25 128 ALA A C 1
ATOM 1021 O O . ALA A 1 128 ? -5.974 7.805 -13.424 1.00 96.25 128 ALA A O 1
ATOM 1022 N N . ASN A 1 129 ? -7.990 7.679 -14.422 1.00 96.88 129 ASN A N 1
ATOM 1023 C CA . ASN A 1 129 ? -8.452 6.599 -13.559 1.00 96.88 129 ASN A CA 1
ATOM 1024 C C . ASN A 1 129 ? -7.657 5.320 -13.892 1.00 96.88 129 ASN A C 1
ATOM 1026 O O . ASN A 1 129 ? -7.430 5.019 -15.068 1.00 96.88 129 ASN A O 1
ATOM 1030 N N . ILE A 1 130 ? -7.215 4.585 -12.868 1.00 98.00 130 ILE A N 1
ATOM 1031 C CA . ILE A 1 130 ? -6.312 3.442 -13.044 1.00 98.00 130 ILE A CA 1
ATOM 1032 C C . ILE A 1 130 ? -7.009 2.318 -13.812 1.00 98.00 130 ILE A C 1
ATOM 1034 O O . ILE A 1 130 ? -6.425 1.773 -14.745 1.00 98.00 130 ILE A O 1
ATOM 1038 N N . ALA A 1 131 ? -8.260 1.996 -13.473 1.00 97.50 131 ALA A N 1
ATOM 1039 C CA . ALA A 1 131 ? -9.002 0.938 -14.151 1.00 97.50 131 ALA A CA 1
ATOM 1040 C C . ALA A 1 131 ? -9.192 1.235 -15.648 1.00 97.50 131 ALA A C 1
ATOM 1042 O O . ALA A 1 131 ? -8.862 0.388 -16.480 1.00 97.50 131 ALA A O 1
ATOM 1043 N N . ASP A 1 132 ? -9.631 2.449 -15.988 1.00 97.25 132 ASP A N 1
ATOM 1044 C CA . ASP A 1 132 ? -9.806 2.880 -17.382 1.00 97.25 132 ASP A CA 1
ATOM 1045 C C . ASP A 1 132 ? -8.470 2.877 -18.147 1.00 97.25 132 ASP A C 1
ATOM 1047 O O . ASP A 1 132 ? -8.400 2.538 -19.333 1.00 97.25 132 ASP A O 1
ATOM 1051 N N . TRP A 1 133 ? -7.374 3.244 -17.472 1.00 98.44 133 TRP A N 1
ATOM 1052 C CA . TRP A 1 133 ? -6.042 3.211 -18.066 1.00 98.44 133 TRP A CA 1
ATOM 1053 C C . TRP A 1 133 ? -5.591 1.787 -18.384 1.00 98.44 133 TRP A C 1
ATOM 1055 O O . TRP A 1 133 ? -5.068 1.564 -19.475 1.00 98.44 133 TRP A O 1
ATOM 1065 N N . LEU A 1 134 ? -5.825 0.824 -17.490 1.00 98.25 134 LEU A N 1
ATOM 1066 C CA . LEU A 1 134 ? -5.499 -0.586 -17.727 1.00 98.25 134 LEU A CA 1
ATOM 1067 C C . LEU A 1 134 ? -6.295 -1.167 -18.903 1.00 98.25 134 LEU A C 1
ATOM 1069 O O . LEU A 1 134 ? -5.734 -1.906 -19.711 1.00 98.25 134 LEU A O 1
ATOM 1073 N N . GLU A 1 135 ? -7.572 -0.802 -19.039 1.00 97.31 135 GLU A N 1
ATOM 1074 C CA . GLU A 1 135 ? -8.423 -1.230 -20.159 1.00 97.31 135 GLU A CA 1
ATOM 1075 C C . GLU A 1 135 ? -7.913 -0.689 -21.506 1.00 97.31 135 GLU A C 1
ATOM 1077 O O . GLU A 1 135 ? -7.914 -1.400 -22.513 1.00 97.31 135 GLU A O 1
ATOM 1082 N N . LEU A 1 136 ? -7.395 0.543 -21.527 1.00 97.44 136 LEU A N 1
ATOM 1083 C CA . LEU A 1 136 ? -6.819 1.153 -22.730 1.00 97.44 136 LEU A CA 1
ATOM 1084 C C . LEU A 1 136 ? -5.386 0.673 -23.041 1.00 97.44 136 LEU A C 1
ATOM 1086 O O . LEU A 1 136 ? -4.930 0.791 -24.186 1.00 97.44 136 LEU A O 1
ATOM 1090 N N . HIS A 1 137 ? -4.691 0.122 -22.042 1.00 98.25 137 HIS A N 1
ATOM 1091 C CA . HIS A 1 137 ? -3.318 -0.386 -22.116 1.00 98.25 137 HIS A CA 1
ATOM 1092 C C . HIS A 1 137 ? -3.258 -1.856 -21.667 1.00 98.25 137 HIS A C 1
ATOM 1094 O O . HIS A 1 137 ? -2.592 -2.193 -20.682 1.00 98.25 137 HIS A O 1
ATOM 1100 N N . PRO A 1 138 ? -3.932 -2.769 -22.390 1.00 98.00 138 PRO A N 1
ATOM 1101 C CA . PRO A 1 138 ? -4.060 -4.151 -21.957 1.00 98.00 138 PRO A CA 1
ATOM 1102 C C . PRO A 1 138 ? -2.705 -4.860 -21.935 1.00 98.00 138 PRO A C 1
ATOM 1104 O O . PRO A 1 138 ? -1.834 -4.632 -22.792 1.00 98.00 138 PRO A O 1
ATOM 1107 N N . ALA A 1 139 ? -2.560 -5.749 -20.956 1.00 98.12 139 ALA A N 1
ATOM 1108 C CA . ALA A 1 139 ? -1.466 -6.699 -20.879 1.00 98.12 139 ALA A CA 1
ATOM 1109 C C . ALA A 1 139 ? -1.602 -7.780 -21.959 1.00 98.12 139 ALA A C 1
ATOM 1111 O O . ALA A 1 139 ? -2.698 -8.105 -22.413 1.00 98.12 139 ALA A O 1
ATOM 1112 N N . GLU A 1 140 ? -0.473 -8.358 -22.345 1.00 97.19 140 GLU A N 1
ATOM 1113 C CA . GLU A 1 140 ? -0.402 -9.562 -23.169 1.00 97.19 140 GLU A CA 1
ATOM 1114 C C . GLU A 1 140 ? 0.381 -10.611 -22.387 1.00 97.19 140 GLU A C 1
ATOM 1116 O O . GLU A 1 140 ? 1.319 -10.253 -21.670 1.00 97.19 140 GLU A O 1
ATOM 1121 N N . LYS A 1 141 ? -0.026 -11.883 -22.472 1.00 97.88 141 LYS A N 1
ATOM 1122 C CA . LYS A 1 141 ? 0.578 -12.936 -21.658 1.00 97.88 141 LYS A CA 1
ATOM 1123 C C . LYS A 1 141 ? 2.049 -13.112 -22.027 1.00 97.88 141 LYS A C 1
ATOM 1125 O O . LYS A 1 141 ? 2.369 -13.423 -23.171 1.00 97.88 141 LYS A O 1
ATOM 1130 N N . ARG A 1 142 ? 2.939 -12.958 -21.047 1.00 97.50 142 ARG A N 1
ATOM 1131 C CA . ARG A 1 142 ? 4.384 -13.159 -21.211 1.00 97.50 142 ARG A CA 1
ATOM 1132 C C . ARG A 1 142 ? 4.968 -13.953 -20.049 1.00 97.50 142 ARG A C 1
ATOM 1134 O O . ARG A 1 142 ? 4.343 -14.096 -18.996 1.00 97.50 142 ARG A O 1
ATOM 1141 N N . GLN A 1 143 ? 6.156 -14.505 -20.275 1.00 97.38 143 GLN A N 1
ATOM 1142 C CA . GLN A 1 143 ? 6.897 -15.207 -19.233 1.00 97.38 143 GLN A CA 1
ATOM 1143 C C . GLN A 1 143 ? 7.479 -14.207 -18.227 1.00 97.38 143 GLN A C 1
ATOM 1145 O O . GLN A 1 143 ? 7.983 -13.161 -18.653 1.00 97.38 143 GLN A O 1
ATOM 1150 N N . PRO A 1 144 ? 7.424 -14.510 -16.916 1.00 98.50 144 PRO A N 1
ATOM 1151 C CA . PRO A 1 144 ? 8.118 -13.730 -15.904 1.00 98.50 144 PRO A CA 1
ATOM 1152 C C . PRO A 1 144 ? 9.612 -13.608 -16.202 1.00 98.50 144 PRO A C 1
ATOM 1154 O O . PRO A 1 144 ? 10.240 -14.589 -16.595 1.00 98.50 144 PRO A O 1
ATOM 1157 N N . TRP A 1 145 ? 10.176 -12.412 -16.023 1.00 98.50 145 TRP A N 1
ATOM 1158 C CA . TRP A 1 145 ? 11.604 -12.181 -16.274 1.00 98.50 145 TRP A CA 1
ATOM 1159 C C . TRP A 1 145 ? 12.470 -12.209 -15.005 1.00 98.50 145 TRP A C 1
ATOM 1161 O O . TRP A 1 145 ? 13.665 -12.465 -15.113 1.00 98.50 145 TRP A O 1
ATOM 1171 N N . CYS A 1 146 ? 11.892 -11.960 -13.823 1.00 97.69 146 CYS A N 1
ATOM 1172 C CA . CYS A 1 146 ? 12.603 -12.070 -12.544 1.00 97.69 146 CYS A CA 1
ATOM 1173 C C . CYS A 1 146 ? 12.746 -13.529 -12.106 1.00 97.69 146 CYS A C 1
ATOM 1175 O O . CYS A 1 146 ? 11.797 -14.308 -12.206 1.00 97.69 146 CYS A O 1
ATOM 1177 N N . VAL A 1 147 ? 13.906 -13.858 -11.545 1.00 97.56 147 VAL A N 1
ATOM 1178 C CA . VAL A 1 147 ? 14.275 -15.188 -11.054 1.00 97.56 147 VAL A CA 1
ATOM 1179 C C . VAL A 1 147 ? 14.570 -15.148 -9.552 1.00 97.56 147 VAL A C 1
ATOM 1181 O O . VAL A 1 147 ? 14.063 -15.983 -8.805 1.00 97.56 147 VAL A O 1
ATOM 1184 N N . GLU A 1 148 ? 15.342 -14.165 -9.083 1.00 97.88 148 GLU A N 1
ATOM 1185 C CA . GLU A 1 148 ? 15.796 -14.089 -7.688 1.00 97.88 148 GLU A CA 1
ATOM 1186 C C . GLU A 1 148 ? 14.741 -13.476 -6.755 1.00 97.88 148 GLU A C 1
ATOM 1188 O O . GLU A 1 148 ? 14.547 -13.960 -5.637 1.00 97.88 148 GLU A O 1
ATOM 1193 N N . ILE A 1 149 ? 14.031 -12.432 -7.195 1.00 98.56 149 ILE A N 1
ATOM 1194 C CA . ILE A 1 149 ? 13.071 -11.697 -6.357 1.00 98.56 149 ILE A CA 1
ATOM 1195 C C . ILE A 1 149 ? 11.970 -12.582 -5.751 1.00 98.56 149 ILE A C 1
ATOM 1197 O O . ILE A 1 149 ? 11.749 -12.457 -4.544 1.00 98.56 149 ILE A O 1
ATOM 1201 N N . PRO A 1 150 ? 11.290 -13.484 -6.493 1.00 98.56 150 PRO A N 1
ATOM 1202 C CA . PRO A 1 150 ? 10.266 -14.349 -5.902 1.00 98.56 150 PRO A CA 1
ATOM 1203 C C . PRO A 1 150 ? 10.794 -15.173 -4.720 1.00 98.56 150 PRO A C 1
ATOM 1205 O O . PRO A 1 150 ? 10.154 -15.236 -3.670 1.00 98.56 150 PRO A O 1
ATOM 1208 N N . ARG A 1 151 ? 12.011 -15.719 -4.848 1.00 98.38 151 ARG A N 1
ATOM 1209 C CA . ARG A 1 151 ? 12.676 -16.480 -3.783 1.00 98.38 151 ARG A CA 1
ATOM 1210 C C . ARG A 1 151 ? 13.035 -15.597 -2.588 1.00 98.38 151 ARG A C 1
ATOM 1212 O O . ARG A 1 151 ? 12.871 -16.016 -1.445 1.00 98.38 151 ARG A O 1
ATOM 1219 N N . LEU A 1 152 ? 13.527 -14.383 -2.832 1.00 98.00 152 LEU A N 1
ATOM 1220 C CA . LEU A 1 152 ? 13.864 -13.435 -1.766 1.00 98.00 152 LEU A CA 1
ATOM 1221 C C . LEU A 1 152 ? 12.622 -12.961 -1.002 1.00 98.00 152 LEU A C 1
ATOM 1223 O O . LEU A 1 152 ? 12.687 -12.817 0.218 1.00 98.00 152 LEU A O 1
ATOM 1227 N N . ALA A 1 153 ? 11.501 -12.745 -1.692 1.00 98.12 153 ALA A N 1
ATOM 1228 C CA . ALA A 1 153 ? 10.235 -12.372 -1.068 1.00 98.12 153 ALA A CA 1
ATOM 1229 C C . ALA A 1 153 ? 9.700 -13.497 -0.167 1.00 98.12 153 ALA A C 1
ATOM 1231 O O . ALA A 1 153 ? 9.329 -13.243 0.980 1.00 98.12 153 ALA A O 1
ATOM 1232 N N . GLU A 1 154 ? 9.744 -14.747 -0.640 1.00 98.38 154 GLU A N 1
ATOM 1233 C CA . GLU A 1 154 ? 9.385 -15.918 0.166 1.00 98.38 154 GLU A CA 1
ATOM 1234 C C . GLU A 1 154 ? 10.283 -16.046 1.406 1.00 98.38 154 GLU A C 1
ATOM 1236 O O . GLU A 1 154 ? 9.788 -16.157 2.527 1.00 98.38 154 GLU A O 1
ATOM 1241 N N . GLN A 1 155 ? 11.605 -15.950 1.235 1.00 97.69 155 GLN A N 1
ATOM 1242 C CA . GLN A 1 155 ? 12.563 -16.004 2.345 1.00 97.69 155 GLN A CA 1
ATOM 1243 C C . GLN A 1 155 ? 12.350 -14.877 3.363 1.00 97.69 155 GLN A C 1
ATOM 1245 O O . GLN A 1 155 ? 12.436 -15.115 4.569 1.00 97.69 155 GLN A O 1
ATOM 1250 N N . ALA A 1 156 ? 12.063 -13.659 2.895 1.00 96.31 156 ALA A N 1
ATOM 1251 C CA . ALA A 1 156 ? 11.770 -12.528 3.764 1.00 96.31 156 ALA A CA 1
ATOM 1252 C C . ALA A 1 156 ? 10.510 -12.787 4.601 1.00 96.31 156 ALA A C 1
ATOM 1254 O O . ALA A 1 156 ? 10.552 -12.606 5.817 1.00 96.31 156 ALA A O 1
ATOM 1255 N N . MET A 1 157 ? 9.430 -13.279 3.986 1.00 96.88 157 MET A N 1
ATOM 1256 C CA . MET A 1 157 ? 8.205 -13.625 4.710 1.00 96.88 157 MET A CA 1
ATOM 1257 C C . MET A 1 157 ? 8.442 -14.752 5.725 1.00 96.88 157 MET A C 1
ATOM 1259 O O . MET A 1 157 ? 8.034 -14.629 6.878 1.00 96.88 157 MET A O 1
ATOM 1263 N N . GLN A 1 158 ? 9.171 -15.811 5.358 1.00 97.44 158 GLN A N 1
ATOM 1264 C CA . GLN A 1 158 ? 9.506 -16.898 6.290 1.00 97.44 158 GLN A CA 1
ATOM 1265 C C . GLN A 1 158 ? 10.320 -16.405 7.497 1.00 97.44 158 GLN A C 1
ATOM 1267 O O 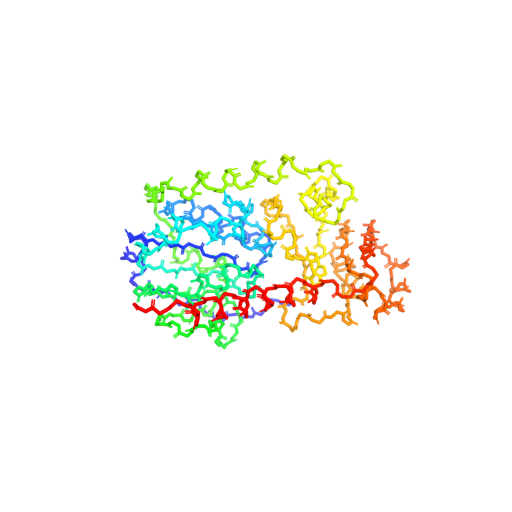. GLN A 1 158 ? 10.079 -16.828 8.628 1.00 97.44 158 GLN A O 1
ATOM 1272 N N . ALA A 1 159 ? 11.238 -15.457 7.293 1.00 94.44 159 ALA A N 1
ATOM 1273 C CA . ALA A 1 159 ? 11.987 -14.841 8.387 1.00 94.44 159 ALA A CA 1
ATOM 1274 C C . ALA A 1 159 ? 11.091 -14.028 9.343 1.00 94.44 159 ALA A C 1
ATOM 1276 O O . ALA A 1 159 ? 11.369 -13.979 10.544 1.00 94.44 159 ALA A O 1
ATOM 1277 N N . VAL A 1 160 ? 10.022 -13.404 8.833 1.00 93.69 160 VAL A N 1
ATOM 1278 C CA . VAL A 1 160 ? 9.015 -12.716 9.657 1.00 93.69 160 VAL A CA 1
ATOM 1279 C C . VAL A 1 160 ? 8.151 -13.729 10.415 1.00 93.69 160 VAL A C 1
ATOM 1281 O O . VAL A 1 160 ? 7.989 -13.589 11.629 1.00 93.69 160 VAL A O 1
ATOM 1284 N N . ILE A 1 161 ? 7.673 -14.780 9.739 1.00 95.31 161 ILE A N 1
ATOM 1285 C CA . ILE A 1 161 ? 6.878 -15.867 10.339 1.00 95.31 161 ILE A CA 1
ATOM 1286 C C . ILE A 1 161 ? 7.635 -16.512 11.505 1.00 95.31 161 ILE A C 1
ATOM 1288 O O . ILE A 1 161 ? 7.062 -16.704 12.573 1.00 95.31 161 ILE A O 1
ATOM 1292 N N . ALA A 1 162 ? 8.939 -16.758 11.359 1.00 93.12 162 ALA A N 1
ATOM 1293 C CA . ALA A 1 162 ? 9.778 -17.331 12.414 1.00 93.12 162 ALA A CA 1
ATOM 1294 C C . ALA A 1 162 ? 9.871 -16.471 13.696 1.00 93.12 162 ALA A C 1
ATOM 1296 O O . ALA A 1 162 ? 10.400 -16.926 14.707 1.00 93.12 162 ALA A O 1
ATOM 1297 N N . ARG A 1 163 ? 9.392 -15.218 13.672 1.00 91.94 163 ARG A N 1
ATOM 1298 C CA . ARG A 1 163 ? 9.427 -14.267 14.799 1.00 91.94 163 ARG A CA 1
ATOM 1299 C C . ARG A 1 163 ? 8.034 -13.800 15.234 1.00 91.94 163 ARG A C 1
ATOM 1301 O O . ARG A 1 163 ? 7.925 -12.777 15.914 1.00 91.94 163 ARG A O 1
ATOM 1308 N N . ARG A 1 164 ? 6.976 -14.519 14.840 1.00 91.06 164 ARG A N 1
ATOM 1309 C CA . ARG A 1 164 ? 5.569 -14.107 15.004 1.00 91.06 164 ARG A CA 1
ATOM 1310 C C . ARG A 1 164 ? 4.990 -14.234 16.418 1.00 91.06 164 ARG A C 1
ATOM 1312 O O . ARG A 1 164 ? 3.925 -13.674 16.675 1.00 91.06 164 ARG A O 1
ATOM 1319 N N . ASP A 1 165 ? 5.653 -14.974 17.306 1.00 90.94 165 ASP A N 1
ATOM 1320 C CA . ASP A 1 165 ? 5.042 -15.416 18.571 1.00 90.94 165 ASP A CA 1
ATOM 1321 C C . ASP A 1 165 ? 5.169 -14.407 19.718 1.00 90.94 165 ASP A C 1
ATOM 1323 O O . ASP A 1 165 ? 4.361 -14.424 20.645 1.00 90.94 165 ASP A O 1
ATOM 1327 N N . ALA A 1 166 ? 6.146 -13.496 19.662 1.00 92.50 166 ALA A N 1
ATOM 1328 C CA . ALA A 1 166 ? 6.269 -12.442 20.665 1.00 92.50 166 ALA A CA 1
ATOM 1329 C C . ALA A 1 166 ? 5.048 -11.503 20.638 1.00 92.50 166 ALA A C 1
ATOM 1331 O O . ALA A 1 166 ? 4.515 -11.179 19.578 1.00 92.50 166 ALA A O 1
ATOM 1332 N N . PHE A 1 167 ? 4.622 -11.015 21.803 1.00 96.00 167 PHE A N 1
ATOM 1333 C CA . PHE A 1 167 ? 3.507 -10.072 21.902 1.00 96.00 167 PHE A CA 1
ATOM 1334 C C . PHE A 1 167 ? 3.996 -8.623 21.766 1.00 96.00 167 PHE A C 1
ATOM 1336 O O . PHE A 1 167 ? 4.147 -7.904 22.751 1.00 96.00 167 PHE A O 1
ATOM 1343 N N . GLY A 1 168 ? 4.297 -8.213 20.531 1.00 94.00 168 GLY A N 1
ATOM 1344 C CA . GLY A 1 168 ? 4.791 -6.873 20.203 1.00 94.00 168 GLY A CA 1
ATOM 1345 C C . GLY A 1 168 ? 4.097 -6.252 18.990 1.00 94.00 168 GLY A C 1
ATOM 1346 O O . GLY A 1 168 ? 3.402 -6.929 18.231 1.00 94.00 168 GLY A O 1
ATOM 1347 N N . GLU A 1 169 ? 4.308 -4.950 18.775 1.00 96.44 169 GLU A N 1
ATOM 1348 C CA . GLU A 1 169 ? 3.675 -4.204 17.673 1.00 96.44 169 GLU A CA 1
ATOM 1349 C C . GLU A 1 169 ? 4.077 -4.719 16.280 1.00 96.44 169 GLU A C 1
ATOM 1351 O O . GLU A 1 169 ? 3.265 -4.711 15.358 1.00 96.44 169 GLU A O 1
ATOM 1356 N N . ALA A 1 170 ? 5.303 -5.235 16.131 1.00 95.75 170 ALA A N 1
ATOM 1357 C CA . ALA A 1 170 ? 5.769 -5.844 14.887 1.00 95.75 170 ALA A CA 1
ATOM 1358 C C . ALA A 1 170 ? 5.016 -7.148 14.576 1.00 95.75 170 ALA A C 1
ATOM 1360 O O . ALA A 1 170 ? 4.617 -7.379 13.435 1.00 95.75 170 ALA A O 1
ATOM 1361 N N . GLN A 1 171 ? 4.782 -7.983 15.591 1.00 97.25 171 GLN A N 1
ATOM 1362 C CA . GLN A 1 171 ? 4.028 -9.228 15.454 1.00 97.25 171 GLN A CA 1
ATOM 1363 C C . GLN A 1 171 ? 2.540 -8.968 15.239 1.00 97.25 171 GLN A C 1
ATOM 1365 O O . GLN A 1 171 ? 1.924 -9.651 14.424 1.00 97.25 171 GLN A O 1
ATOM 1370 N N . LEU A 1 172 ? 1.979 -7.953 15.903 1.00 98.00 172 LEU A N 1
ATOM 1371 C CA . LEU A 1 172 ? 0.625 -7.477 15.630 1.00 98.00 172 LEU A CA 1
ATOM 1372 C C . LEU A 1 172 ? 0.482 -7.027 14.170 1.00 98.00 172 LEU A C 1
ATOM 1374 O O . LEU A 1 172 ? -0.467 -7.427 13.506 1.00 98.00 172 LEU A O 1
ATOM 1378 N N . ALA A 1 173 ? 1.429 -6.236 13.658 1.00 97.75 173 ALA A N 1
ATOM 1379 C CA . ALA A 1 173 ? 1.412 -5.785 12.270 1.00 97.75 173 ALA A CA 1
ATOM 1380 C C . ALA A 1 173 ? 1.523 -6.953 11.280 1.00 97.75 173 ALA A C 1
ATOM 1382 O O . ALA A 1 173 ? 0.751 -7.015 10.330 1.00 97.75 173 ALA A O 1
ATOM 1383 N N . HIS A 1 174 ? 2.430 -7.906 11.524 1.00 97.88 174 HIS A N 1
ATOM 1384 C CA . HIS A 1 174 ? 2.547 -9.123 10.717 1.00 97.88 174 HIS A CA 1
ATOM 1385 C C . HIS A 1 174 ? 1.217 -9.893 10.660 1.00 97.88 174 HIS A C 1
ATOM 1387 O O . HIS A 1 174 ? 0.735 -10.218 9.576 1.00 97.88 174 HIS A O 1
ATOM 1393 N N . ARG A 1 175 ? 0.598 -10.111 11.826 1.00 98.19 175 ARG A N 1
ATOM 1394 C CA . ARG A 1 175 ? -0.626 -10.905 12.010 1.00 98.19 175 ARG A CA 1
ATOM 1395 C C . ARG A 1 175 ? -1.915 -10.120 11.776 1.00 98.19 175 ARG A C 1
ATOM 1397 O O . ARG A 1 175 ? -2.989 -10.639 12.053 1.00 98.19 175 ARG A O 1
ATOM 1404 N N . ILE A 1 176 ? -1.848 -8.879 11.288 1.00 98.38 176 ILE A N 1
ATOM 1405 C CA . ILE A 1 176 ? -3.036 -8.019 11.191 1.00 98.38 176 ILE A CA 1
ATOM 1406 C C . ILE A 1 176 ? -4.132 -8.636 10.310 1.00 98.38 176 ILE A C 1
ATOM 1408 O O . ILE A 1 176 ? -5.313 -8.451 10.595 1.00 98.38 176 ILE A O 1
ATOM 1412 N N . SER A 1 177 ? -3.739 -9.417 9.296 1.00 97.38 177 SER A N 1
ATOM 1413 C CA . SER A 1 177 ? -4.642 -10.167 8.416 1.00 97.38 177 SER A CA 1
ATOM 1414 C C . SER A 1 177 ? -5.538 -11.156 9.172 1.00 97.38 177 SER A C 1
ATOM 1416 O O . SER A 1 177 ? -6.679 -11.348 8.762 1.00 97.38 177 SER A O 1
ATOM 1418 N N . ASP A 1 178 ? -5.079 -11.704 10.303 1.00 98.38 178 ASP A N 1
ATOM 1419 C CA . ASP A 1 178 ? -5.845 -12.636 11.147 1.00 98.38 178 ASP A CA 1
ATOM 1420 C C . ASP A 1 178 ? -7.019 -11.939 11.868 1.00 98.38 178 ASP A C 1
ATOM 1422 O O . ASP A 1 178 ? -7.926 -12.598 12.373 1.00 98.38 178 ASP A O 1
ATOM 1426 N N . TYR A 1 179 ? -6.998 -10.604 11.940 1.00 98.62 179 TYR A N 1
ATOM 1427 C CA . TYR A 1 179 ? -7.963 -9.785 12.681 1.00 98.62 179 TYR A CA 1
ATOM 1428 C C . TYR A 1 179 ? -8.853 -8.929 11.779 1.00 98.62 179 TYR A C 1
ATOM 1430 O O . TYR A 1 179 ? -9.680 -8.161 12.278 1.00 98.62 179 TYR A O 1
ATOM 1438 N N . LEU A 1 180 ? -8.672 -9.014 10.459 1.00 98.75 180 LEU A N 1
ATOM 1439 C CA . LEU A 1 180 ? -9.481 -8.257 9.517 1.00 98.75 180 LEU A CA 1
ATOM 1440 C C . LEU A 1 180 ? -10.937 -8.735 9.588 1.00 98.75 180 LEU A C 1
ATOM 1442 O O . LEU A 1 180 ? -11.193 -9.921 9.378 1.00 98.75 180 LEU A O 1
ATOM 1446 N N . PRO A 1 181 ? -11.907 -7.846 9.864 1.00 98.50 181 PRO A N 1
ATOM 1447 C CA . PRO A 1 181 ? -13.302 -8.250 9.871 1.00 98.50 181 PRO A CA 1
ATOM 1448 C C . PRO A 1 181 ? -13.760 -8.715 8.483 1.00 98.50 181 PRO A C 1
ATOM 1450 O O . PRO A 1 181 ? -13.491 -8.065 7.468 1.00 98.50 181 PRO A O 1
ATOM 1453 N N . GLU A 1 182 ? -14.515 -9.812 8.440 1.00 97.19 182 GLU A N 1
ATOM 1454 C CA . GLU A 1 182 ? -15.135 -10.293 7.206 1.00 97.19 182 GLU A CA 1
ATOM 1455 C C . GLU A 1 182 ? -16.019 -9.209 6.574 1.00 97.19 182 GLU A C 1
ATOM 1457 O O . GLU A 1 182 ? -16.784 -8.527 7.258 1.00 97.19 182 GLU A O 1
ATOM 1462 N N . GLN A 1 183 ? -15.893 -9.026 5.253 1.00 96.38 183 GLN A N 1
ATOM 1463 C CA . GLN A 1 183 ? -16.579 -7.967 4.491 1.00 96.38 183 GLN A CA 1
ATOM 1464 C C . GLN A 1 183 ? -16.357 -6.540 5.036 1.00 96.38 183 GLN A C 1
ATOM 1466 O O . GLN A 1 183 ? -17.109 -5.613 4.713 1.00 96.38 183 GLN A O 1
ATOM 1471 N N . GLY A 1 184 ? -15.312 -6.350 5.841 1.00 98.56 184 GLY A N 1
ATOM 1472 C CA . GLY A 1 184 ? -14.987 -5.094 6.486 1.00 98.56 184 GLY A CA 1
ATOM 1473 C C . GLY A 1 184 ? -13.996 -4.229 5.714 1.00 98.56 184 GLY A C 1
ATOM 1474 O O . GLY A 1 184 ? -13.898 -4.267 4.483 1.00 98.56 184 GLY A O 1
ATOM 1475 N N . GLN A 1 185 ? -13.298 -3.384 6.465 1.00 98.88 185 GLN A N 1
ATOM 1476 C CA . GLN A 1 185 ? -12.260 -2.481 5.974 1.00 98.88 185 GLN A CA 1
ATOM 1477 C C . GLN A 1 185 ? -11.218 -2.194 7.063 1.00 98.88 185 GLN A C 1
ATOM 1479 O O . GLN A 1 185 ? -11.506 -2.293 8.259 1.00 98.88 185 GLN A O 1
ATOM 1484 N N . LEU A 1 186 ? -10.004 -1.837 6.644 1.00 98.94 186 LEU A N 1
ATOM 1485 C CA . LEU A 1 186 ? -8.896 -1.449 7.515 1.00 98.94 186 LEU A CA 1
ATOM 1486 C C . LEU A 1 186 ? -8.669 0.059 7.398 1.00 98.94 186 LEU A C 1
ATOM 1488 O O . LEU A 1 186 ? -8.509 0.584 6.298 1.00 98.94 186 LEU A O 1
ATOM 1492 N N . PHE A 1 187 ? -8.603 0.752 8.527 1.00 98.94 187 PHE A N 1
ATOM 1493 C CA . PHE A 1 187 ? -8.069 2.104 8.619 1.00 98.94 187 PHE A CA 1
ATOM 1494 C C . PHE A 1 187 ? -6.705 2.044 9.307 1.00 98.94 187 PHE A C 1
ATOM 1496 O O . PHE A 1 187 ? -6.603 1.693 10.484 1.00 98.94 187 PHE A O 1
ATOM 1503 N N . VAL A 1 188 ? -5.646 2.377 8.573 1.00 98.75 188 VAL A N 1
ATOM 1504 C CA . VAL A 1 188 ? -4.277 2.341 9.086 1.00 98.75 188 VAL A CA 1
ATOM 1505 C C . VAL A 1 188 ? -3.782 3.752 9.390 1.00 98.75 188 VAL A C 1
ATOM 1507 O O . VAL A 1 188 ? -3.781 4.644 8.537 1.00 98.75 188 VAL A O 1
ATOM 1510 N N . GLY A 1 189 ? -3.372 3.956 10.640 1.00 98.38 189 GLY A N 1
ATOM 1511 C CA . GLY A 1 189 ? -2.804 5.207 11.112 1.00 98.38 189 GLY A CA 1
ATOM 1512 C C . GLY A 1 189 ? -1.401 5.478 10.572 1.00 98.38 189 GLY A C 1
ATOM 1513 O O . GLY A 1 189 ? -0.764 4.636 9.949 1.00 98.38 189 GLY A O 1
ATOM 1514 N N . ASN A 1 190 ? -0.902 6.685 10.820 1.00 96.88 190 ASN A N 1
ATOM 1515 C CA . ASN A 1 190 ? 0.430 7.107 10.386 1.00 96.88 190 ASN A CA 1
ATOM 1516 C C . ASN A 1 190 ? 1.536 6.631 11.356 1.00 96.88 190 ASN A C 1
ATOM 1518 O O . ASN A 1 190 ? 1.292 5.863 12.282 1.00 96.88 190 ASN A O 1
ATOM 1522 N N . SER A 1 191 ? 2.778 7.088 11.153 1.00 94.19 191 SER A N 1
ATOM 1523 C CA . SER A 1 191 ? 3.956 6.692 11.951 1.00 94.19 191 SER A CA 1
ATOM 1524 C C . SER A 1 191 ? 4.385 5.222 11.743 1.00 94.19 191 SER A C 1
ATOM 1526 O O . SER A 1 191 ? 4.516 4.795 10.592 1.00 94.19 191 SER A O 1
ATOM 1528 N N . LEU A 1 192 ? 4.716 4.476 12.805 1.00 94.25 192 LEU A N 1
ATOM 1529 C CA . LEU A 1 192 ? 5.273 3.121 12.710 1.00 94.25 192 LEU A CA 1
ATOM 1530 C C . LEU A 1 192 ? 4.286 2.097 12.153 1.00 94.25 192 LEU A C 1
ATOM 1532 O O . LEU A 1 192 ? 4.695 1.284 11.332 1.00 94.25 192 LEU A O 1
ATOM 1536 N N . VAL A 1 193 ? 3.008 2.143 12.541 1.00 96.19 193 VAL A N 1
ATOM 1537 C CA . VAL A 1 193 ? 2.063 1.060 12.226 1.00 96.19 193 VAL A CA 1
ATOM 1538 C C . VAL A 1 193 ? 1.924 0.799 10.724 1.00 96.19 193 VAL A C 1
ATOM 1540 O O . VAL A 1 193 ? 2.069 -0.340 10.293 1.00 96.19 193 VAL A O 1
ATOM 1543 N N . VAL A 1 194 ? 1.746 1.841 9.904 1.00 98.12 194 VAL A N 1
ATOM 1544 C CA . VAL A 1 194 ? 1.647 1.683 8.442 1.00 98.12 194 VAL A CA 1
ATOM 1545 C C . VAL A 1 194 ? 2.923 1.097 7.837 1.00 98.12 194 VAL A C 1
ATOM 1547 O O . VAL A 1 194 ? 2.846 0.298 6.913 1.00 98.12 194 VAL A O 1
ATOM 1550 N N . ARG A 1 195 ? 4.094 1.432 8.395 1.00 97.69 195 ARG A N 1
ATOM 1551 C CA . ARG A 1 195 ? 5.394 0.921 7.936 1.00 97.69 195 ARG A CA 1
ATOM 1552 C C . ARG A 1 195 ? 5.621 -0.524 8.358 1.00 97.69 195 ARG A C 1
ATOM 1554 O O . ARG A 1 195 ? 6.173 -1.295 7.587 1.00 97.69 195 ARG A O 1
ATOM 1561 N N . LEU A 1 196 ? 5.210 -0.890 9.572 1.00 98.00 196 LEU A N 1
ATOM 1562 C CA . LEU A 1 196 ? 5.303 -2.266 10.052 1.00 98.00 196 LEU A CA 1
ATOM 1563 C C . LEU A 1 196 ? 4.371 -3.178 9.253 1.00 98.00 196 LEU A C 1
ATOM 1565 O O . LEU A 1 196 ? 4.799 -4.253 8.853 1.00 98.00 196 LEU A O 1
ATOM 1569 N N . ILE A 1 197 ? 3.139 -2.745 8.966 1.00 98.62 197 ILE A N 1
ATOM 1570 C CA . ILE A 1 197 ? 2.215 -3.533 8.139 1.00 98.62 197 ILE A CA 1
ATOM 1571 C C . ILE A 1 197 ? 2.766 -3.668 6.711 1.00 98.62 197 ILE A C 1
ATOM 1573 O O . ILE A 1 197 ? 2.830 -4.783 6.204 1.00 98.62 197 ILE A O 1
ATOM 1577 N N . ASP A 1 198 ? 3.237 -2.575 6.099 1.00 98.62 198 ASP A N 1
ATOM 1578 C CA . ASP A 1 198 ? 3.858 -2.590 4.762 1.00 98.62 198 ASP A CA 1
ATOM 1579 C C . ASP A 1 198 ? 5.079 -3.522 4.673 1.00 98.62 198 ASP A C 1
ATOM 1581 O O . ASP A 1 198 ? 5.254 -4.245 3.693 1.00 98.62 198 ASP A O 1
ATOM 1585 N N . ALA A 1 199 ? 5.911 -3.549 5.717 1.00 97.94 199 ALA A N 1
ATOM 1586 C CA . ALA A 1 199 ? 7.135 -4.341 5.736 1.00 97.94 199 ALA A CA 1
ATOM 1587 C C . ALA A 1 199 ? 6.931 -5.814 6.128 1.00 97.94 199 ALA A C 1
ATOM 1589 O O . ALA A 1 199 ? 7.728 -6.657 5.714 1.00 97.94 199 ALA A O 1
ATOM 1590 N N . LEU A 1 200 ? 5.936 -6.130 6.964 1.00 98.12 200 LEU A N 1
ATOM 1591 C CA . LEU A 1 200 ? 5.860 -7.417 7.676 1.00 98.12 200 LEU A CA 1
ATOM 1592 C C . LEU A 1 200 ? 4.591 -8.223 7.387 1.00 98.12 200 LEU A C 1
ATOM 1594 O O . LEU A 1 200 ? 4.533 -9.400 7.747 1.00 98.12 200 LEU A O 1
ATOM 1598 N N . SER A 1 201 ? 3.571 -7.617 6.782 1.00 97.94 201 SER A N 1
ATOM 1599 C CA . SER A 1 201 ? 2.317 -8.298 6.473 1.00 97.94 201 SER A CA 1
ATOM 1600 C C . SER A 1 201 ? 2.151 -8.549 4.978 1.00 97.94 201 SER A C 1
ATOM 1602 O O . SER A 1 201 ? 2.836 -7.965 4.137 1.00 97.94 201 SER A O 1
ATOM 1604 N N . GLN A 1 202 ? 1.212 -9.435 4.667 1.00 98.56 202 GLN A N 1
ATOM 1605 C CA . GLN A 1 202 ? 0.652 -9.613 3.339 1.00 98.56 202 GLN A CA 1
ATOM 1606 C C . GLN A 1 202 ? -0.861 -9.429 3.458 1.00 98.56 202 GLN A C 1
ATOM 1608 O O . GLN A 1 202 ? -1.563 -10.285 4.006 1.00 98.56 202 GLN A O 1
ATOM 1613 N N . LEU A 1 203 ? -1.357 -8.285 2.990 1.00 98.62 203 LEU A N 1
ATOM 1614 C CA . LEU A 1 203 ? -2.785 -7.984 3.032 1.00 98.62 203 LEU A CA 1
ATOM 1615 C C . LEU A 1 203 ? -3.524 -8.656 1.864 1.00 98.62 203 LEU A C 1
ATOM 1617 O O . LEU A 1 203 ? -2.973 -8.720 0.763 1.00 98.62 203 LEU A O 1
ATOM 1621 N N . PRO A 1 204 ? -4.777 -9.114 2.049 1.00 98.62 204 PRO A N 1
ATOM 1622 C CA . PRO A 1 204 ? -5.528 -9.781 0.988 1.00 98.62 204 PRO A CA 1
ATOM 1623 C C . PRO A 1 204 ? -5.826 -8.865 -0.205 1.00 98.62 204 PRO A C 1
ATOM 1625 O O . PRO A 1 204 ? -6.119 -7.674 -0.050 1.00 98.62 204 PRO A O 1
ATOM 1628 N N . ALA A 1 205 ? -5.823 -9.440 -1.410 1.00 98.56 205 ALA A N 1
ATOM 1629 C CA . ALA A 1 205 ? -6.191 -8.713 -2.619 1.00 98.56 205 ALA A CA 1
ATOM 1630 C C . ALA A 1 205 ? -7.641 -8.216 -2.534 1.00 98.56 205 ALA A C 1
ATOM 1632 O O . ALA A 1 205 ? -8.571 -8.985 -2.292 1.00 98.56 205 ALA A O 1
ATOM 1633 N N . GLY A 1 206 ? -7.841 -6.918 -2.751 1.00 98.38 206 GLY A N 1
ATOM 1634 C CA . GLY A 1 206 ? -9.157 -6.296 -2.714 1.00 98.38 206 GLY A CA 1
ATOM 1635 C C . GLY A 1 206 ? -9.754 -6.054 -1.334 1.00 98.38 206 GLY A C 1
ATOM 1636 O O . GLY A 1 206 ? -10.914 -5.646 -1.261 1.00 98.38 206 GLY A O 1
ATOM 1637 N N . TYR A 1 207 ? -9.014 -6.285 -0.250 1.00 98.75 207 TYR A N 1
ATOM 1638 C CA . TYR A 1 207 ? -9.476 -5.877 1.071 1.00 98.75 207 TYR A CA 1
ATOM 1639 C C . TYR A 1 207 ? -9.293 -4.355 1.233 1.00 98.75 207 TYR A C 1
ATOM 1641 O O . TYR A 1 207 ? -8.163 -3.884 1.098 1.00 98.75 207 TYR A O 1
ATOM 1649 N N . PRO A 1 208 ? -10.346 -3.551 1.493 1.00 98.81 208 PRO A N 1
ATOM 1650 C CA . PRO A 1 208 ? -10.226 -2.093 1.510 1.00 98.81 208 PRO A CA 1
ATOM 1651 C C . PRO A 1 208 ? -9.301 -1.584 2.622 1.00 98.81 208 PRO A C 1
ATOM 1653 O O . P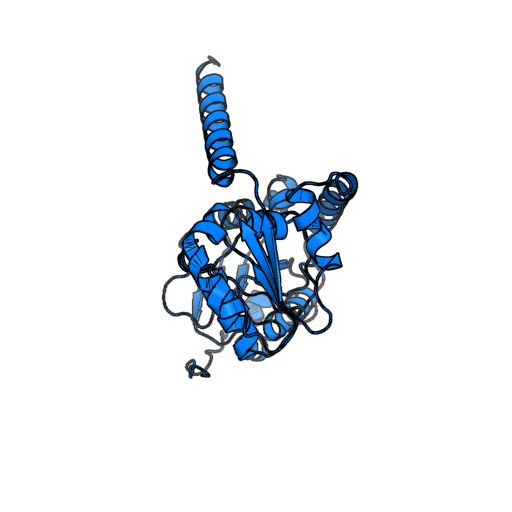RO A 1 208 ? -9.503 -1.901 3.796 1.00 98.81 208 PRO A O 1
ATOM 1656 N N . VAL A 1 209 ? -8.332 -0.739 2.255 1.00 98.81 209 VAL A N 1
ATOM 1657 C CA . VAL A 1 209 ? -7.413 -0.079 3.193 1.00 98.81 209 VAL A CA 1
ATOM 1658 C C . VAL A 1 209 ? -7.494 1.432 3.006 1.00 98.81 209 VAL A C 1
ATOM 1660 O O . VAL A 1 209 ? -7.310 1.938 1.901 1.00 98.81 209 VAL A O 1
ATOM 1663 N N . TYR A 1 210 ? -7.730 2.157 4.095 1.00 98.88 210 TYR A N 1
ATOM 1664 C CA . TYR A 1 210 ? -7.799 3.616 4.136 1.00 98.88 210 TYR A CA 1
ATOM 1665 C C . TYR A 1 210 ? -6.694 4.184 5.023 1.00 98.88 210 TYR A C 1
ATOM 1667 O O . TYR A 1 210 ? -6.305 3.569 6.015 1.00 98.88 210 TYR A O 1
ATOM 1675 N N . SER A 1 211 ? -6.192 5.370 4.677 1.00 98.50 211 SER A N 1
ATOM 1676 C CA . SER A 1 211 ? -5.161 6.063 5.452 1.00 98.50 211 SER A CA 1
ATOM 1677 C C . SER A 1 211 ? -5.083 7.553 5.105 1.00 98.50 211 SER A C 1
ATOM 1679 O O . SER A 1 211 ? -5.438 7.966 3.999 1.00 98.50 211 SER A O 1
ATOM 1681 N N . ASN A 1 212 ? -4.522 8.354 6.015 1.00 98.00 212 ASN A N 1
ATOM 1682 C CA . ASN A 1 212 ? -4.223 9.773 5.784 1.00 98.00 212 ASN A CA 1
ATOM 1683 C C . ASN A 1 212 ? -2.770 9.970 5.328 1.00 98.00 212 ASN A C 1
ATOM 1685 O O . ASN A 1 212 ? -1.986 10.651 5.986 1.00 98.00 212 ASN A O 1
ATOM 1689 N N . ARG A 1 213 ? -2.393 9.363 4.196 1.00 94.75 213 ARG A N 1
ATOM 1690 C CA . ARG A 1 213 ? -1.005 9.330 3.680 1.00 94.75 213 ARG A CA 1
ATOM 1691 C C . ARG A 1 213 ? -0.664 10.428 2.661 1.00 94.75 213 ARG A C 1
ATOM 1693 O O . ARG A 1 213 ? 0.344 10.327 1.972 1.00 94.75 213 ARG A O 1
ATOM 1700 N N . GLY A 1 214 ? -1.487 11.477 2.580 1.00 91.06 214 GLY A N 1
ATOM 1701 C CA . GLY A 1 214 ? -1.164 12.712 1.854 1.00 91.06 214 GLY A CA 1
ATOM 1702 C C . GLY A 1 214 ? -0.075 13.500 2.586 1.00 91.06 214 GLY A C 1
ATOM 1703 O O . GLY A 1 214 ? 1.110 13.297 2.351 1.00 91.06 214 GLY A O 1
ATOM 1704 N N . ALA A 1 215 ? -0.470 14.336 3.550 1.00 93.62 215 ALA A N 1
ATOM 1705 C CA . ALA A 1 215 ? 0.469 15.027 4.444 1.00 93.62 215 ALA A CA 1
ATOM 1706 C C . ALA A 1 215 ? 0.987 14.143 5.598 1.00 93.62 215 ALA A C 1
ATOM 1708 O O . ALA A 1 215 ? 1.930 14.516 6.286 1.00 93.62 215 ALA A O 1
ATOM 1709 N N . SER A 1 216 ? 0.413 12.947 5.796 1.00 93.50 216 SER A N 1
ATOM 1710 C CA . SER A 1 216 ? 0.849 11.980 6.820 1.00 93.50 216 SER A CA 1
ATOM 1711 C C . SER A 1 216 ? 0.717 12.459 8.277 1.00 93.50 216 SER A C 1
ATOM 1713 O O . SER A 1 216 ? 1.453 11.982 9.142 1.00 93.50 216 SER A O 1
ATOM 1715 N N . GLY A 1 217 ? -0.223 13.371 8.548 1.00 96.00 217 GLY A N 1
ATOM 1716 C CA . GLY A 1 217 ? -0.492 13.929 9.879 1.00 96.00 217 GLY A CA 1
ATOM 1717 C C . GLY A 1 217 ? -1.104 12.927 10.867 1.00 96.00 217 GLY A C 1
ATOM 1718 O O . GLY A 1 217 ? -1.7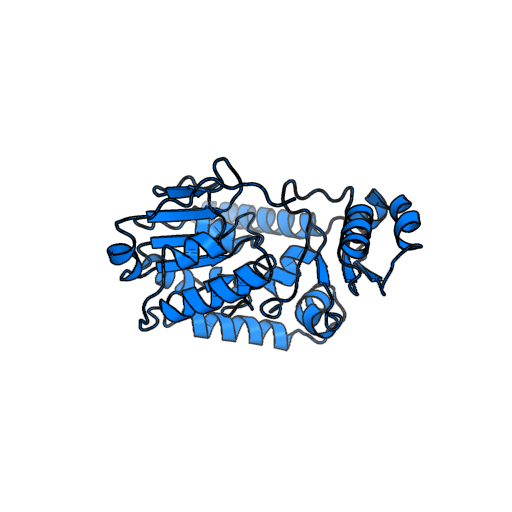71 11.967 10.475 1.00 96.00 217 GLY A O 1
ATOM 1719 N N . ILE A 1 218 ? -0.846 13.121 12.161 1.00 97.25 218 ILE A N 1
ATOM 1720 C CA . ILE A 1 218 ? -1.377 12.276 13.252 1.00 97.25 218 ILE A CA 1
ATOM 1721 C C . ILE A 1 218 ? -2.621 12.874 13.926 1.00 97.25 218 ILE A C 1
ATOM 1723 O O . ILE A 1 218 ? -3.138 12.304 14.878 1.00 97.25 218 ILE A O 1
ATOM 1727 N N . ASP A 1 219 ? -3.069 14.018 13.426 1.00 96.56 219 ASP A N 1
ATOM 1728 C CA . ASP A 1 219 ? -3.923 15.011 14.072 1.00 96.56 219 ASP A CA 1
ATOM 1729 C C . ASP A 1 219 ? -5.430 14.760 13.948 1.00 96.56 219 ASP A C 1
ATOM 1731 O O . ASP A 1 219 ? -6.208 15.371 14.670 1.00 96.56 219 ASP A O 1
ATOM 1735 N N . GLY A 1 220 ? -5.845 13.846 13.071 1.00 98.00 220 GLY A N 1
ATOM 1736 C CA . GLY A 1 220 ? -7.262 13.593 12.783 1.00 98.00 220 GLY A CA 1
ATOM 1737 C C . GLY A 1 220 ? -7.571 12.138 12.440 1.00 98.00 220 GLY A C 1
ATOM 1738 O O . GLY A 1 220 ? -8.399 11.863 11.571 1.00 98.00 220 GLY A O 1
ATOM 1739 N N . LEU A 1 221 ? -6.835 11.180 13.010 1.00 98.75 221 LEU A N 1
ATOM 1740 C CA . LEU A 1 221 ? -6.958 9.772 12.619 1.00 98.75 221 LEU A CA 1
ATOM 1741 C C . LEU A 1 221 ? -8.239 9.103 13.146 1.00 98.75 221 LEU A C 1
ATOM 1743 O O . LEU A 1 221 ? -8.839 8.317 12.415 1.00 98.75 221 LEU A O 1
ATOM 1747 N N . LEU A 1 222 ? -8.692 9.415 14.364 1.00 98.81 222 LEU A N 1
ATOM 1748 C CA . LEU A 1 222 ? -9.906 8.822 14.948 1.00 98.81 222 LEU A CA 1
ATOM 1749 C C . LEU A 1 222 ? -11.167 9.388 14.284 1.00 98.81 222 LEU A C 1
ATOM 1751 O O . LEU A 1 222 ? -12.071 8.641 13.909 1.00 98.81 222 LEU A O 1
ATOM 1755 N N . SER A 1 223 ? -11.206 10.702 14.093 1.00 98.75 223 SER A N 1
ATOM 1756 C CA . SER A 1 223 ? -12.265 11.423 13.388 1.00 98.75 223 SER A CA 1
ATOM 1757 C C . SER A 1 223 ? -12.379 10.967 11.932 1.00 98.75 223 SER A C 1
ATOM 1759 O O . SER A 1 223 ? -13.486 10.690 11.462 1.00 98.75 223 SER A O 1
ATOM 1761 N N . THR A 1 224 ? -11.250 10.776 11.236 1.00 98.81 224 THR A N 1
ATOM 1762 C CA . THR A 1 224 ? -11.260 10.197 9.883 1.00 98.81 224 THR A CA 1
ATOM 1763 C C . THR A 1 224 ? -11.772 8.755 9.894 1.00 98.81 224 THR A C 1
ATOM 1765 O O . THR A 1 224 ? -12.626 8.416 9.075 1.00 98.81 224 THR A O 1
ATOM 1768 N N . ALA A 1 225 ? -11.314 7.907 10.825 1.00 98.75 225 ALA A N 1
ATOM 1769 C CA . ALA A 1 225 ? -11.783 6.524 10.936 1.00 98.75 225 ALA A CA 1
ATOM 1770 C C . ALA A 1 225 ? -13.303 6.444 11.176 1.00 98.75 225 ALA A C 1
ATOM 1772 O O . ALA A 1 225 ? -13.982 5.627 10.551 1.00 98.75 225 ALA A O 1
ATOM 1773 N N . ALA A 1 226 ? -13.857 7.333 12.010 1.00 98.81 226 ALA A N 1
ATOM 1774 C CA . ALA A 1 226 ? -15.300 7.451 12.217 1.00 98.81 226 ALA A CA 1
ATOM 1775 C C . ALA A 1 226 ? -16.039 7.801 10.912 1.00 98.81 226 ALA A C 1
ATOM 1777 O O . ALA A 1 226 ? -17.061 7.194 10.592 1.00 98.81 226 ALA A O 1
ATOM 1778 N N . GLY A 1 227 ? -15.509 8.747 10.130 1.00 98.75 227 GLY A N 1
ATOM 1779 C CA . GLY A 1 227 ? -16.055 9.104 8.818 1.00 98.75 227 GLY A CA 1
ATOM 1780 C C . GLY A 1 227 ? -16.021 7.941 7.822 1.00 98.75 227 GLY A C 1
ATOM 1781 O O . GLY A 1 227 ? -17.026 7.663 7.170 1.00 98.75 227 GLY A O 1
ATOM 1782 N N . VAL A 1 228 ? -14.897 7.220 7.751 1.00 98.75 228 VAL A N 1
ATOM 1783 C CA . VAL A 1 228 ? -14.721 6.025 6.905 1.00 98.75 228 VAL A CA 1
ATOM 1784 C C . VAL A 1 228 ? -15.730 4.932 7.268 1.00 98.75 228 VAL A C 1
ATOM 1786 O O . VAL A 1 228 ? -16.364 4.362 6.377 1.00 98.75 228 VAL A O 1
ATOM 1789 N N . GLN A 1 229 ? -15.929 4.666 8.563 1.00 98.69 229 GLN A N 1
ATOM 1790 C CA . GLN A 1 229 ? -16.917 3.695 9.041 1.00 98.69 229 GLN A CA 1
ATOM 1791 C C . GLN A 1 229 ? -18.336 4.105 8.638 1.00 98.69 229 GLN A C 1
ATOM 1793 O O . GLN A 1 229 ? -19.061 3.308 8.044 1.00 98.69 229 GLN A O 1
ATOM 1798 N N . ARG A 1 230 ? -18.728 5.353 8.912 1.00 98.62 230 ARG A N 1
ATOM 1799 C CA . ARG A 1 230 ? -20.088 5.841 8.636 1.00 98.62 230 ARG A CA 1
ATOM 1800 C C . ARG A 1 230 ? -20.406 5.893 7.145 1.00 98.62 230 ARG A C 1
ATOM 1802 O O . ARG A 1 230 ? -21.538 5.618 6.765 1.00 98.62 230 ARG A O 1
ATOM 1809 N N . ALA A 1 231 ? -19.425 6.234 6.310 1.00 98.69 231 ALA A N 1
ATOM 1810 C CA . ALA A 1 231 ? -19.617 6.365 4.869 1.00 98.69 231 ALA A CA 1
ATOM 1811 C C . ALA A 1 231 ? -19.892 5.023 4.174 1.00 98.69 231 ALA A C 1
ATOM 1813 O O . ALA A 1 231 ? -20.676 4.984 3.228 1.00 98.69 231 ALA A O 1
ATOM 1814 N N . SER A 1 232 ? -19.250 3.936 4.615 1.00 98.06 232 SER A N 1
ATOM 1815 C CA . SER A 1 232 ? -19.436 2.611 4.008 1.00 98.06 232 SER A CA 1
ATOM 1816 C C . SER A 1 232 ? -20.390 1.706 4.784 1.00 98.06 232 SER A C 1
ATOM 1818 O O . SER A 1 232 ? -20.870 0.721 4.229 1.00 98.06 232 SER A O 1
ATOM 1820 N N . GLY A 1 233 ? -20.640 2.000 6.063 1.00 98.31 233 GLY A N 1
ATOM 1821 C CA . GLY A 1 233 ? -21.424 1.148 6.955 1.00 98.31 233 GLY A CA 1
ATOM 1822 C C . GLY A 1 233 ? -20.788 -0.214 7.238 1.00 98.31 233 GLY A C 1
ATOM 1823 O O . GLY A 1 233 ? -21.476 -1.113 7.710 1.00 98.31 233 GLY A O 1
ATOM 1824 N N . LYS A 1 234 ? -19.494 -0.395 6.941 1.00 98.69 234 LYS A N 1
ATOM 1825 C CA . LYS A 1 234 ? -18.801 -1.683 7.080 1.00 98.69 234 LYS A CA 1
ATOM 1826 C C . LYS A 1 234 ? -18.161 -1.862 8.460 1.00 98.69 234 LYS A C 1
ATOM 1828 O O . LYS A 1 234 ? -17.717 -0.870 9.056 1.00 98.69 234 LYS A O 1
ATOM 1833 N N . PRO A 1 235 ? -18.022 -3.114 8.942 1.00 98.81 235 PRO A N 1
ATOM 1834 C CA . PRO A 1 235 ? -17.152 -3.420 10.069 1.00 98.81 235 PRO A CA 1
ATOM 1835 C C . PRO A 1 235 ? -15.745 -2.870 9.819 1.00 98.81 235 PRO A C 1
ATOM 1837 O O . PRO A 1 235 ? -15.180 -3.056 8.739 1.00 98.81 235 PRO A O 1
ATOM 1840 N N . THR A 1 236 ? -15.195 -2.141 10.783 1.00 98.94 236 THR A N 1
ATOM 1841 C CA . THR A 1 236 ? -13.955 -1.381 10.587 1.00 98.94 236 THR A CA 1
ATOM 1842 C C . THR A 1 236 ? -12.936 -1.736 11.657 1.00 98.94 236 THR A C 1
ATOM 1844 O O . THR A 1 236 ? -13.188 -1.558 12.845 1.00 98.94 236 THR A O 1
ATOM 1847 N N . LEU A 1 237 ? -11.758 -2.189 11.237 1.00 98.94 237 LEU A N 1
ATOM 1848 C CA . LEU A 1 237 ? -10.590 -2.258 12.107 1.00 98.94 237 LEU A CA 1
ATOM 1849 C C . LEU A 1 237 ? -9.769 -0.984 11.906 1.00 98.94 237 LEU A C 1
ATOM 1851 O O . LEU A 1 237 ? -9.329 -0.708 10.795 1.00 98.94 237 LEU A O 1
ATOM 1855 N N . ALA A 1 238 ? -9.569 -0.203 12.962 1.00 98.88 238 ALA A N 1
ATOM 1856 C CA . ALA A 1 238 ? -8.712 0.973 12.964 1.00 98.88 238 ALA A CA 1
ATOM 1857 C C . ALA A 1 238 ? -7.502 0.726 13.867 1.00 98.88 238 ALA A C 1
ATOM 1859 O O . ALA A 1 238 ? -7.660 0.253 14.990 1.00 98.88 238 ALA A O 1
ATOM 1860 N N . ILE A 1 239 ? -6.299 1.060 13.402 1.00 98.88 239 ILE A N 1
ATOM 1861 C CA . ILE A 1 239 ? -5.069 0.921 14.191 1.00 98.88 239 ILE A CA 1
ATOM 1862 C C . ILE A 1 239 ? -4.247 2.209 14.159 1.00 98.88 239 ILE A C 1
ATOM 1864 O O . ILE A 1 239 ? -3.935 2.734 13.090 1.00 98.88 239 ILE A O 1
ATOM 1868 N N . VAL A 1 240 ? -3.899 2.730 15.334 1.00 98.75 240 VAL A N 1
ATOM 1869 C CA . VAL A 1 240 ? -3.165 3.994 15.512 1.00 98.75 240 VAL A CA 1
ATOM 1870 C C . VAL A 1 240 ? -2.117 3.872 16.622 1.00 98.75 240 VAL A C 1
ATOM 1872 O O . VAL A 1 240 ? -2.176 2.953 17.436 1.00 98.75 240 VAL A O 1
ATOM 1875 N N . GLY A 1 241 ? -1.160 4.802 16.666 1.00 98.25 241 GLY A N 1
ATOM 1876 C CA . GLY A 1 241 ? -0.261 4.956 17.815 1.00 98.25 241 GLY A CA 1
ATOM 1877 C C . GLY A 1 241 ? -0.905 5.751 18.956 1.00 98.25 241 GLY A C 1
ATOM 1878 O O . GLY A 1 241 ? -1.864 6.495 18.740 1.00 98.25 241 GLY A O 1
ATOM 1879 N N . ASP A 1 242 ? -0.342 5.637 20.154 1.00 98.00 242 ASP A N 1
ATOM 1880 C CA . ASP A 1 242 ? -0.709 6.397 21.358 1.00 98.00 242 ASP A CA 1
ATOM 1881 C C . ASP A 1 242 ? -0.751 7.913 21.143 1.00 98.00 242 ASP A C 1
ATOM 1883 O O . ASP A 1 242 ? -1.780 8.532 21.406 1.00 98.00 242 ASP A O 1
ATOM 1887 N N . LEU A 1 243 ? 0.314 8.521 20.608 1.00 97.81 243 LEU A N 1
ATOM 1888 C CA . LEU A 1 243 ? 0.340 9.971 20.382 1.00 97.81 243 LEU A CA 1
ATOM 1889 C C . LEU A 1 243 ? -0.722 10.417 19.375 1.00 97.81 243 LEU A C 1
ATOM 1891 O O . LEU A 1 243 ? -1.258 11.512 19.498 1.00 97.81 243 LEU A O 1
ATOM 1895 N N . SER A 1 244 ? -1.051 9.576 18.393 1.00 98.25 244 SER A N 1
ATOM 1896 C CA . SER A 1 244 ? -2.134 9.871 17.453 1.00 98.25 244 SER A CA 1
ATOM 1897 C C . SER A 1 244 ? -3.509 9.794 18.113 1.00 98.25 244 SER A C 1
ATOM 1899 O O . SER A 1 244 ? -4.363 10.634 17.845 1.00 98.25 244 SER A O 1
ATOM 1901 N N . ALA A 1 245 ? -3.722 8.809 18.990 1.00 98.62 245 ALA A N 1
ATOM 1902 C CA . ALA A 1 245 ? -4.952 8.706 19.769 1.00 98.62 245 ALA A CA 1
ATOM 1903 C C . ALA A 1 245 ? -5.105 9.885 20.743 1.00 98.62 245 ALA A C 1
ATOM 1905 O O . ALA A 1 245 ? -6.209 10.394 20.904 1.00 98.62 245 ALA A O 1
ATOM 1906 N N . LEU A 1 246 ? -4.007 10.348 21.352 1.00 98.56 246 LEU A N 1
ATOM 1907 C CA . LEU A 1 246 ? -4.001 11.540 22.204 1.00 98.56 246 LEU A CA 1
ATOM 1908 C C . LEU A 1 246 ? -4.311 12.818 21.417 1.00 98.56 246 LEU A C 1
ATOM 1910 O O . LEU A 1 246 ? -5.054 13.661 21.913 1.00 98.56 246 LEU A O 1
ATOM 1914 N N . TYR A 1 247 ? -3.770 12.957 20.203 1.00 98.31 247 TYR A N 1
ATOM 1915 C CA . TYR A 1 247 ? -3.986 14.146 19.374 1.00 98.31 247 TYR A CA 1
ATOM 1916 C C . TYR A 1 247 ? -5.469 14.345 19.036 1.00 98.31 247 TYR A C 1
ATOM 1918 O O . TYR A 1 247 ? -5.984 15.456 19.121 1.00 98.31 247 TYR A O 1
ATOM 1926 N N . ASP A 1 248 ? -6.161 13.255 18.703 1.00 98.50 248 ASP A N 1
ATOM 1927 C CA . ASP A 1 248 ? -7.560 13.259 18.263 1.00 98.50 248 ASP A CA 1
ATOM 1928 C C . ASP A 1 248 ? -8.498 12.638 19.320 1.00 98.50 248 ASP A C 1
ATOM 1930 O O . ASP A 1 248 ? -9.489 11.975 19.009 1.00 98.50 248 ASP A O 1
ATOM 1934 N N . LEU A 1 249 ? -8.167 12.809 20.607 1.00 98.75 249 LEU A N 1
ATOM 1935 C CA . LEU A 1 249 ? -8.836 12.126 21.722 1.00 98.75 249 LEU A CA 1
ATOM 1936 C C . LEU A 1 249 ? -10.332 12.460 21.816 1.00 98.75 249 LEU A C 1
ATOM 1938 O O . LEU A 1 249 ? -11.156 11.606 22.150 1.00 98.75 249 LEU A O 1
ATOM 1942 N N . ASN A 1 250 ? -10.706 13.703 21.502 1.00 98.50 250 ASN A N 1
ATOM 1943 C CA . ASN A 1 250 ? -12.101 14.142 21.551 1.00 98.50 250 ASN A CA 1
ATOM 1944 C C . ASN A 1 250 ? -12.984 13.435 20.497 1.00 98.50 250 ASN A C 1
ATOM 1946 O O . ASN A 1 250 ? -14.198 13.327 20.695 1.00 98.50 250 ASN A O 1
ATOM 1950 N N . ALA A 1 251 ? -12.397 12.862 19.439 1.00 98.69 251 ALA A N 1
ATOM 1951 C CA . ALA A 1 251 ? -13.119 12.126 18.409 1.00 98.69 251 ALA A CA 1
ATOM 1952 C C . ALA A 1 251 ? -13.660 10.774 18.896 1.00 98.69 251 ALA A C 1
ATOM 1954 O O . ALA A 1 251 ? -14.541 10.206 18.246 1.00 98.69 251 ALA A O 1
ATOM 1955 N N . LEU A 1 252 ? -13.259 10.295 20.083 1.00 98.69 252 LEU A N 1
ATOM 1956 C CA . LEU A 1 252 ? -13.950 9.189 20.760 1.00 98.69 252 LEU A CA 1
ATOM 1957 C C . LEU A 1 252 ? -15.459 9.463 20.902 1.00 98.69 252 LEU A C 1
ATOM 1959 O O . LEU A 1 252 ? -16.267 8.536 20.832 1.00 98.69 252 LEU A O 1
ATOM 1963 N N . ALA A 1 253 ? -15.868 10.734 21.013 1.00 98.62 253 ALA A N 1
ATOM 1964 C CA . ALA A 1 253 ? -17.276 11.115 21.027 1.00 98.62 253 ALA A CA 1
ATOM 1965 C C . ALA A 1 253 ? -18.022 10.707 19.742 1.00 98.62 253 ALA A C 1
ATOM 1967 O O . ALA A 1 253 ? -19.196 10.333 19.834 1.00 98.62 253 ALA A O 1
ATOM 1968 N N . LEU A 1 254 ? -17.353 10.751 18.579 1.00 98.62 254 LEU A N 1
ATOM 1969 C CA . LEU A 1 254 ? -17.889 10.333 17.277 1.00 98.62 254 LEU A CA 1
ATOM 1970 C C . LEU A 1 254 ? -17.988 8.805 17.174 1.00 98.62 254 LEU A C 1
ATOM 1972 O O . LEU A 1 254 ? -18.966 8.291 16.630 1.00 98.62 254 LEU A O 1
ATOM 1976 N N . LEU A 1 255 ? -17.021 8.077 17.739 1.00 98.06 255 LEU A N 1
ATOM 1977 C CA . LEU A 1 255 ? -16.982 6.609 17.705 1.00 98.06 255 LEU A CA 1
ATOM 1978 C C . LEU A 1 255 ? -18.087 5.940 18.542 1.00 98.06 255 LEU A C 1
ATOM 1980 O O . LEU A 1 255 ? -18.343 4.754 18.371 1.00 98.06 255 LEU A O 1
ATOM 1984 N N . ARG A 1 256 ? -18.812 6.699 19.378 1.00 98.00 256 ARG A N 1
ATOM 1985 C CA . ARG A 1 256 ? -20.043 6.228 20.048 1.00 98.00 256 ARG A CA 1
ATOM 1986 C C . ARG A 1 256 ? -21.207 5.980 19.083 1.00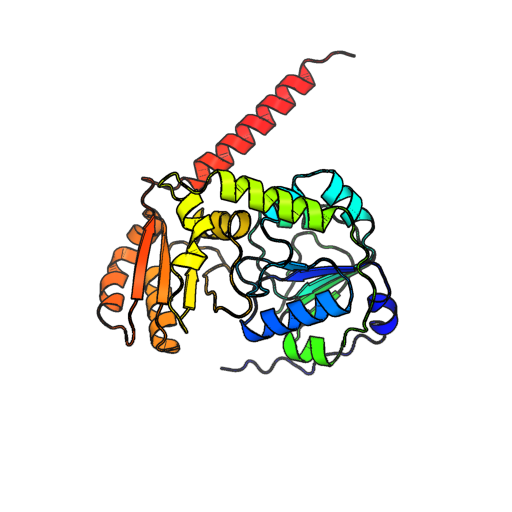 98.00 256 ARG A C 1
ATOM 1988 O O . ARG A 1 256 ? -22.180 5.340 19.463 1.00 98.00 256 ARG A O 1
ATOM 1995 N N . GLN A 1 257 ? -21.143 6.530 17.870 1.00 97.50 257 GLN A N 1
ATOM 1996 C CA . GLN A 1 257 ? -22.183 6.405 16.849 1.00 97.50 257 GLN A CA 1
ATOM 1997 C C . GLN A 1 257 ? -21.577 5.804 15.581 1.00 97.50 257 GLN A C 1
ATOM 1999 O O . GLN A 1 257 ? -21.114 6.527 14.690 1.00 97.50 257 GLN A O 1
ATOM 2004 N N . VAL A 1 258 ? -21.581 4.474 15.532 1.00 96.81 258 VAL A N 1
ATOM 2005 C CA . VAL A 1 258 ? -21.138 3.662 14.396 1.00 96.81 258 VAL A CA 1
ATOM 2006 C C . VAL A 1 258 ? -22.271 2.740 13.948 1.00 96.81 258 VAL A C 1
ATOM 2008 O O . VAL A 1 258 ? -23.033 2.240 14.771 1.00 96.81 258 VAL A O 1
ATOM 2011 N N . SER A 1 259 ? -22.406 2.541 12.639 1.00 97.00 259 SER A N 1
ATOM 2012 C CA . SER A 1 259 ? -23.469 1.711 12.039 1.00 97.00 259 SER A CA 1
ATOM 2013 C C . SER A 1 259 ? -23.115 0.223 11.924 1.00 97.00 259 SER A C 1
ATOM 2015 O O . SER A 1 259 ? -23.981 -0.593 11.626 1.00 97.00 259 SER A O 1
ATOM 2017 N N . ALA A 1 260 ? -21.854 -0.130 12.173 1.00 98.19 260 ALA A N 1
ATOM 2018 C CA . ALA A 1 260 ? -21.323 -1.487 12.237 1.00 98.19 260 ALA A CA 1
ATOM 2019 C C . ALA A 1 260 ? -20.155 -1.526 13.244 1.00 98.19 260 ALA A C 1
ATOM 2021 O O . ALA A 1 260 ? -19.621 -0.462 13.578 1.00 98.19 260 ALA A O 1
ATOM 2022 N N . PRO A 1 261 ? -19.733 -2.711 13.729 1.00 98.56 261 PRO A N 1
ATOM 2023 C CA . PRO A 1 261 ? -18.666 -2.815 14.721 1.00 98.56 261 PRO A CA 1
ATOM 2024 C C . PRO A 1 261 ? -17.375 -2.127 14.267 1.00 98.56 261 PRO A C 1
ATOM 2026 O O . PRO A 1 261 ? -16.879 -2.373 13.165 1.00 98.56 261 PRO A O 1
ATOM 2029 N N . LEU A 1 262 ? -16.817 -1.282 15.135 1.00 98.81 262 LEU A N 1
ATOM 2030 C CA . LEU A 1 262 ? -15.510 -0.665 14.944 1.00 98.81 262 LEU A CA 1
ATOM 2031 C C . LEU A 1 262 ? -14.591 -1.062 16.094 1.00 98.81 262 LEU A C 1
ATOM 2033 O O . LEU A 1 262 ? -14.906 -0.813 17.256 1.00 98.81 262 LEU A O 1
ATOM 2037 N N . VAL A 1 263 ? -13.443 -1.649 15.762 1.00 98.88 263 VAL A N 1
ATOM 2038 C CA . VAL A 1 263 ? -12.375 -1.949 16.720 1.00 98.88 263 VAL A CA 1
ATOM 2039 C C . VAL A 1 263 ? -11.280 -0.906 16.548 1.00 98.88 263 VAL A C 1
ATOM 2041 O O . VAL A 1 263 ? -10.708 -0.792 15.467 1.00 98.88 263 VAL A O 1
ATOM 2044 N N . LEU A 1 264 ? -10.988 -0.147 17.605 1.00 98.88 264 LEU A N 1
ATOM 2045 C CA . LEU A 1 264 ? -9.869 0.793 17.646 1.00 98.88 264 LEU A CA 1
ATOM 2046 C C . LEU A 1 264 ? -8.716 0.177 18.443 1.00 98.88 264 LEU A C 1
ATOM 2048 O O . LEU A 1 264 ? -8.771 0.099 19.668 1.00 98.88 264 LEU A O 1
ATOM 2052 N N . ILE A 1 265 ? -7.660 -0.232 17.746 1.00 98.88 265 ILE A N 1
ATOM 2053 C CA . ILE A 1 265 ? -6.401 -0.650 18.358 1.00 98.88 265 ILE A CA 1
ATOM 2054 C C . ILE A 1 265 ? -5.519 0.585 18.547 1.00 98.88 265 ILE A C 1
ATOM 2056 O O . ILE A 1 265 ? -5.135 1.245 17.579 1.00 98.88 265 ILE A O 1
ATOM 2060 N N . VAL A 1 266 ? -5.157 0.863 19.797 1.00 98.75 266 VAL A N 1
ATOM 2061 C CA . VAL A 1 266 ? -4.153 1.873 20.146 1.00 98.75 266 VAL A CA 1
ATOM 2062 C C . VAL A 1 266 ? -2.869 1.155 20.544 1.00 98.75 266 VAL A C 1
ATOM 2064 O O . VAL A 1 266 ? -2.799 0.525 21.597 1.00 98.75 266 VAL A O 1
ATOM 2067 N N . VAL A 1 267 ? -1.849 1.240 19.693 1.00 98.06 267 VAL A N 1
ATOM 2068 C CA . VAL A 1 267 ? -0.512 0.718 19.990 1.00 98.06 267 VAL A CA 1
ATOM 2069 C C . VAL A 1 267 ? 0.193 1.719 20.894 1.00 98.06 267 VAL A C 1
ATOM 2071 O O . VAL A 1 267 ? 0.645 2.768 20.438 1.00 98.06 267 VAL A O 1
ATOM 2074 N N . ASN A 1 268 ? 0.259 1.401 22.185 1.00 97.75 268 ASN A N 1
ATOM 2075 C CA . ASN A 1 268 ? 0.926 2.238 23.170 1.00 97.75 268 ASN A CA 1
ATOM 2076 C C . ASN A 1 268 ? 2.352 1.751 23.437 1.00 97.75 268 ASN A C 1
ATOM 2078 O O . ASN A 1 268 ? 2.570 0.823 24.210 1.00 97.75 268 ASN A O 1
ATOM 2082 N N . ASN A 1 269 ? 3.315 2.403 22.789 1.00 93.50 269 ASN A N 1
ATOM 2083 C CA . ASN A 1 269 ? 4.750 2.231 23.015 1.00 93.50 269 ASN A CA 1
ATOM 2084 C C . ASN A 1 269 ? 5.381 3.478 23.676 1.00 93.50 269 ASN A C 1
ATOM 2086 O O . ASN A 1 269 ? 6.598 3.685 23.601 1.00 93.50 269 ASN A O 1
ATOM 2090 N N . ASN A 1 270 ? 4.544 4.263 24.370 1.00 93.31 270 ASN A N 1
ATOM 2091 C CA . ASN A 1 270 ? 4.896 5.401 25.216 1.00 93.31 270 ASN A CA 1
ATOM 2092 C C . ASN A 1 270 ? 5.723 6.482 24.494 1.00 93.31 270 ASN A C 1
ATOM 2094 O O . ASN A 1 270 ? 6.806 6.865 24.946 1.00 93.31 270 ASN A O 1
ATOM 2098 N N . GLY A 1 271 ? 5.224 6.959 23.353 1.00 90.12 271 GLY A N 1
ATOM 2099 C CA . GLY A 1 271 ? 5.789 8.069 22.593 1.00 90.12 271 GLY A CA 1
ATOM 2100 C C . GLY A 1 271 ? 6.022 7.777 21.109 1.00 90.12 271 GLY A C 1
ATOM 2101 O O . GLY A 1 271 ? 5.737 6.714 20.573 1.00 90.12 271 GLY A O 1
ATOM 2102 N N . GLY A 1 272 ? 6.599 8.753 20.404 1.00 86.12 272 GLY A N 1
ATOM 2103 C CA . GLY A 1 272 ? 6.855 8.672 18.963 1.00 86.12 272 GLY A CA 1
ATOM 2104 C C . GLY A 1 272 ? 8.027 7.755 18.596 1.00 86.12 272 GLY A C 1
ATOM 2105 O O . GLY A 1 272 ? 9.051 8.237 18.116 1.00 86.12 272 GLY A O 1
ATOM 2106 N N . GLN A 1 273 ? 7.890 6.436 18.765 1.00 87.62 273 GLN A N 1
ATOM 2107 C CA . GLN A 1 273 ? 8.990 5.473 18.576 1.00 87.62 273 GLN A CA 1
ATOM 2108 C C . GLN A 1 273 ? 9.591 5.444 17.157 1.00 87.62 273 GLN A C 1
ATOM 2110 O O . GLN A 1 273 ? 10.717 4.983 16.956 1.00 87.62 273 GLN A O 1
ATOM 2115 N N . ILE A 1 274 ? 8.913 6.024 16.160 1.00 81.44 274 ILE A N 1
ATOM 2116 C CA . ILE A 1 274 ? 9.492 6.242 14.826 1.00 81.44 274 ILE A CA 1
ATOM 2117 C C . ILE A 1 274 ? 10.805 7.039 14.875 1.00 81.44 274 ILE A C 1
ATOM 2119 O O . ILE A 1 274 ? 11.721 6.759 14.100 1.00 81.44 274 ILE A O 1
ATOM 2123 N N . PHE A 1 275 ? 10.943 7.982 15.812 1.00 78.00 275 PHE A N 1
ATOM 2124 C CA . PHE A 1 275 ? 12.154 8.789 15.952 1.00 78.00 275 PHE A CA 1
ATOM 2125 C C . PHE A 1 275 ? 13.335 7.979 16.491 1.00 78.00 275 PHE A C 1
ATOM 2127 O O . PHE A 1 275 ? 14.474 8.260 16.123 1.00 78.00 275 PHE A O 1
ATOM 2134 N N . PHE A 1 276 ? 13.091 6.916 17.263 1.00 71.94 276 PHE A N 1
ATOM 2135 C CA . PHE A 1 276 ? 14.151 5.996 17.678 1.00 71.94 276 PHE A CA 1
ATOM 2136 C C . PHE A 1 276 ? 14.695 5.198 16.486 1.00 71.94 276 PHE A C 1
ATOM 2138 O O . PHE A 1 276 ? 15.909 5.017 16.366 1.00 71.94 276 PHE A O 1
ATOM 2145 N N . ALA A 1 277 ? 13.832 4.780 15.553 1.00 66.38 277 ALA A N 1
ATOM 2146 C CA . ALA A 1 277 ? 14.262 4.114 14.322 1.00 66.38 277 ALA A CA 1
ATOM 2147 C C . ALA A 1 277 ? 15.092 5.044 13.413 1.00 66.38 277 ALA A C 1
ATOM 2149 O O . ALA A 1 277 ? 16.114 4.623 12.865 1.00 66.38 277 ALA A O 1
ATOM 2150 N N . VAL A 1 278 ? 14.692 6.315 13.284 1.00 60.12 278 VAL A N 1
ATOM 2151 C CA . VAL A 1 278 ? 15.425 7.327 12.497 1.00 60.12 278 VAL A CA 1
ATOM 2152 C C . VAL A 1 278 ? 16.771 7.668 13.145 1.00 60.12 278 VAL A C 1
ATOM 2154 O O . VAL A 1 278 ? 17.804 7.577 12.483 1.00 60.12 278 VAL A O 1
ATOM 2157 N N . ALA A 1 279 ? 16.793 7.961 14.448 1.00 48.09 279 ALA A N 1
ATOM 2158 C CA . ALA A 1 279 ? 18.015 8.312 15.171 1.00 48.09 279 ALA A CA 1
ATOM 2159 C C . ALA A 1 279 ? 19.048 7.172 15.170 1.00 48.09 279 ALA A C 1
ATOM 2161 O O . ALA A 1 279 ? 20.251 7.410 15.053 1.00 48.09 279 ALA A O 1
ATOM 2162 N N . ASN A 1 280 ? 18.601 5.914 15.249 1.00 57.12 280 ASN A N 1
ATOM 2163 C CA . ASN A 1 280 ? 19.496 4.761 15.142 1.00 57.12 280 ASN A CA 1
ATOM 2164 C C . ASN A 1 280 ? 20.078 4.594 13.729 1.00 57.12 280 ASN A C 1
ATOM 2166 O O . ASN A 1 280 ? 21.233 4.184 13.595 1.00 57.12 280 ASN A O 1
ATOM 2170 N N . ALA A 1 281 ? 19.326 4.935 12.678 1.00 56.09 281 ALA A N 1
ATOM 2171 C CA . ALA A 1 281 ? 19.848 4.948 11.312 1.00 56.09 281 ALA A CA 1
ATOM 2172 C C . ALA A 1 281 ? 20.922 6.035 11.125 1.00 56.09 281 ALA A C 1
ATOM 2174 O O . ALA A 1 281 ? 21.973 5.756 10.550 1.00 56.09 281 ALA A O 1
ATOM 2175 N N . GLU A 1 282 ? 20.711 7.236 11.669 1.00 45.00 282 GLU A N 1
ATOM 2176 C CA . GLU A 1 282 ? 21.699 8.324 11.633 1.00 45.00 282 GLU A CA 1
ATOM 2177 C C . GLU A 1 282 ? 22.961 8.000 12.436 1.00 45.00 282 GLU A C 1
ATOM 2179 O O . GLU A 1 282 ? 24.073 8.231 11.959 1.00 45.00 282 GLU A O 1
ATOM 2184 N N . LYS A 1 283 ? 22.816 7.410 13.631 1.00 42.19 283 LYS A N 1
ATOM 2185 C CA . LYS A 1 283 ? 23.959 6.951 14.436 1.00 42.19 283 LYS A CA 1
ATOM 2186 C C . LYS A 1 283 ? 24.788 5.903 13.695 1.00 42.19 283 LYS A C 1
ATOM 2188 O O . LYS A 1 283 ? 26.012 5.996 13.701 1.00 42.19 283 LYS A O 1
ATOM 2193 N N . ARG A 1 284 ? 24.145 4.948 13.011 1.00 43.19 284 ARG A N 1
ATOM 2194 C CA . ARG A 1 284 ? 24.839 3.948 12.177 1.00 43.19 284 ARG A CA 1
ATOM 2195 C C . ARG A 1 284 ? 25.538 4.579 10.969 1.00 43.19 284 ARG A C 1
ATOM 2197 O O . ARG A 1 284 ? 26.673 4.211 10.687 1.00 43.19 284 ARG A O 1
ATOM 2204 N N . ALA A 1 285 ? 24.913 5.549 10.300 1.00 45.38 285 ALA A N 1
ATOM 2205 C CA . ALA A 1 285 ? 25.529 6.272 9.184 1.00 45.38 285 ALA A CA 1
ATOM 2206 C C . ALA A 1 285 ? 26.750 7.102 9.627 1.00 45.38 285 ALA A C 1
ATOM 2208 O O . ALA A 1 285 ? 27.793 7.059 8.980 1.00 45.38 285 ALA A O 1
ATOM 2209 N N . ARG A 1 286 ? 26.659 7.805 10.766 1.00 41.81 286 ARG A N 1
ATOM 2210 C CA . ARG A 1 286 ? 27.788 8.553 11.348 1.00 41.81 286 ARG A CA 1
ATOM 2211 C C . ARG A 1 286 ? 28.926 7.636 11.791 1.00 41.81 286 ARG A C 1
ATOM 2213 O O . ARG A 1 286 ? 30.078 7.955 11.519 1.00 41.81 286 ARG A O 1
ATOM 222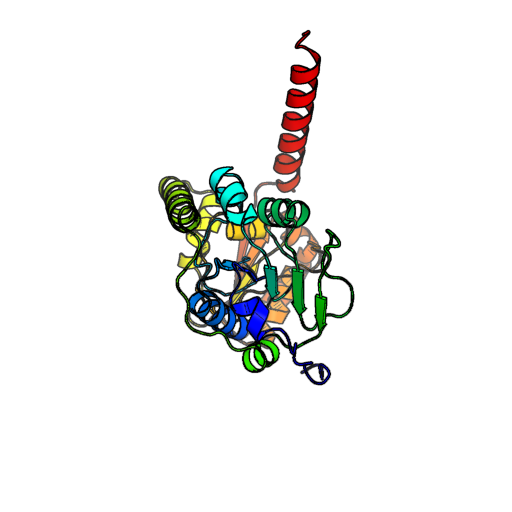0 N N . ALA A 1 287 ? 28.614 6.498 12.415 1.00 40.88 287 ALA A N 1
ATOM 2221 C CA . ALA A 1 287 ? 29.614 5.499 12.790 1.00 40.88 287 ALA A CA 1
ATOM 2222 C C . ALA A 1 287 ? 30.360 4.954 11.556 1.00 40.88 287 ALA A C 1
ATOM 2224 O O . ALA A 1 287 ? 31.588 4.929 11.545 1.00 40.88 287 ALA A O 1
ATOM 2225 N N . PHE A 1 288 ? 29.632 4.632 10.480 1.00 36.50 288 PHE A N 1
ATOM 2226 C CA . PHE A 1 288 ? 30.219 4.177 9.216 1.00 36.50 288 PHE A CA 1
ATOM 2227 C C . PHE A 1 288 ? 31.153 5.223 8.581 1.00 36.50 288 PHE A C 1
ATOM 2229 O O . PHE A 1 288 ? 32.262 4.888 8.172 1.00 36.50 288 PHE A O 1
ATOM 2236 N N . LEU A 1 289 ? 30.754 6.500 8.551 1.00 38.47 289 LEU A N 1
ATOM 2237 C CA . LEU A 1 289 ? 31.603 7.589 8.045 1.00 38.47 289 LEU A CA 1
ATOM 2238 C C . LEU A 1 289 ? 32.844 7.823 8.924 1.00 38.47 289 LEU A C 1
ATOM 2240 O O . LEU A 1 289 ? 33.920 8.107 8.402 1.00 38.47 289 LEU A O 1
ATOM 2244 N N . SER A 1 290 ? 32.721 7.661 10.245 1.00 44.62 290 SER A N 1
ATOM 2245 C CA . SER A 1 290 ? 33.858 7.784 11.166 1.00 44.62 290 SER A CA 1
ATOM 2246 C C . SER A 1 290 ? 34.848 6.616 11.087 1.00 44.62 290 SER A C 1
ATOM 2248 O O . SER A 1 290 ? 36.035 6.824 11.327 1.00 44.62 290 SER A O 1
ATOM 2250 N N . ASP A 1 291 ? 34.389 5.416 10.715 1.00 41.41 291 ASP A N 1
ATOM 2251 C CA . ASP A 1 291 ? 35.251 4.249 10.479 1.00 41.41 291 ASP A CA 1
ATOM 2252 C C . ASP A 1 291 ? 35.904 4.283 9.089 1.00 41.41 291 ASP A C 1
ATOM 2254 O O . ASP A 1 291 ? 37.057 3.876 8.941 1.00 41.41 291 ASP A O 1
ATOM 2258 N N . ALA A 1 292 ? 35.218 4.8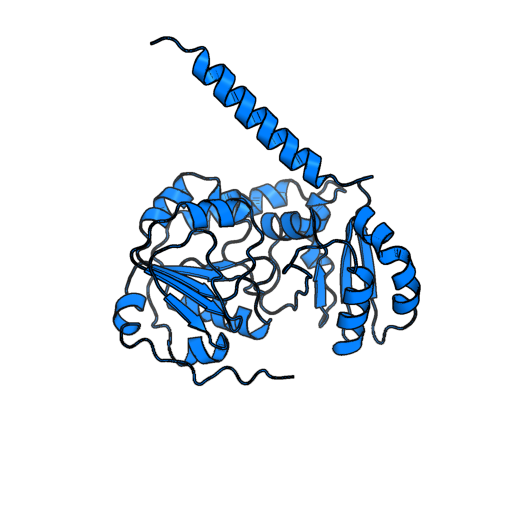21 8.075 1.00 42.44 292 ALA A N 1
ATOM 2259 C CA . ALA A 1 292 ? 35.789 5.030 6.743 1.00 42.44 292 ALA A CA 1
ATOM 2260 C C . ALA A 1 292 ? 36.915 6.083 6.747 1.00 42.44 292 ALA A C 1
ATOM 2262 O O . ALA A 1 292 ? 37.900 5.925 6.033 1.00 42.44 292 ALA A O 1
ATOM 2263 N N . ALA A 1 293 ? 36.823 7.108 7.603 1.00 45.88 293 ALA A N 1
ATOM 2264 C CA . ALA A 1 293 ? 37.861 8.129 7.779 1.00 45.88 293 ALA A CA 1
ATOM 2265 C C . ALA A 1 293 ? 39.110 7.645 8.551 1.00 45.88 293 ALA A C 1
ATOM 2267 O O . ALA A 1 293 ? 40.099 8.370 8.629 1.00 45.88 293 ALA A O 1
ATOM 2268 N N . LYS A 1 294 ? 39.080 6.436 9.135 1.00 43.84 294 LYS A N 1
ATOM 2269 C CA . LYS A 1 294 ? 40.182 5.851 9.924 1.00 43.84 294 LYS A CA 1
ATOM 2270 C C . LYS A 1 294 ? 40.984 4.778 9.187 1.00 43.84 294 LYS A C 1
ATOM 2272 O O . LYS A 1 294 ? 41.887 4.197 9.784 1.00 43.84 294 LYS A O 1
ATOM 2277 N N . ARG A 1 295 ? 40.683 4.500 7.916 1.00 36.94 295 ARG A N 1
ATOM 2278 C CA . ARG A 1 295 ? 41.506 3.617 7.080 1.00 36.94 295 ARG A CA 1
ATOM 2279 C C . ARG A 1 295 ? 42.443 4.476 6.224 1.00 36.94 295 ARG A C 1
ATOM 2281 O O . ARG A 1 295 ? 41.965 5.054 5.250 1.00 36.94 295 ARG A O 1
ATOM 2288 N N . PRO A 1 296 ? 43.736 4.609 6.575 1.00 39.69 296 PRO A N 1
ATOM 2289 C CA . PRO A 1 296 ? 44.709 5.122 5.625 1.00 39.69 296 PRO A CA 1
ATOM 2290 C C . PRO A 1 296 ? 44.896 4.081 4.510 1.00 39.69 296 PRO A C 1
ATOM 2292 O O . PRO A 1 296 ? 44.752 2.880 4.754 1.00 39.69 296 PRO A O 1
ATOM 2295 N N . PHE A 1 297 ? 45.148 4.568 3.294 1.00 41.47 297 PHE A N 1
ATOM 2296 C CA . PHE A 1 297 ? 45.698 3.765 2.201 1.00 41.47 297 PHE A CA 1
ATOM 2297 C C . PHE A 1 297 ? 47.026 3.122 2.612 1.00 41.47 297 PHE A C 1
ATOM 2299 O O . PHE A 1 297 ? 47.766 3.768 3.392 1.00 41.47 297 PHE A O 1
#

Radius of gyration: 20.03 Å; chains: 1; bounding box: 69×35×54 Å

Organism: Escherichia coli (NCBI:txid562)

InterPro domains:
  IPR011766 Thiamine pyrophosphate enzyme, TPP-binding [PF02775] (222-271)
  IPR029061 Thiamin diphosphate-binding fold [SSF52518] (167-275)
  IPR032264 Menaquinone biosynthesis protein MenD, middle domain [PF16582] (7-188)

pLDDT: mean 92.46, std 15.24, range [35.94, 98.94]

Foldseek 3Di:
DDPCQDDFDFDPCLVVLLQAAEAEEEDADALVLLCLSLVQCQQSLHHYQYAPRSLVLRLLAQCLPLLPPPVVLVLQLRHQEYEYEDALHDRPSVLVSLLPHAHVAYEYEELDDDDRRPNPYHYDDTNDRSVVNCVSNDHHGDHHPDDVSSVSSVVQQVVLVVVLPDPALLNCLACVQVVADVVAAEEEAAAVSSNSNRRRYRHHRSHHYHYPSPVRDLQCRLVVQLVVQAVVVGEYEYEYEPVSCVNNVVSVVSVVDGSHHYHYHYRYPPDRCSVVVVVVVVVVVVVVVVVVVPDDD

Sequence (297 aa):
MKRLVGKVKKQRDWFFWRQKRGVVVAGRMSAEEGKKVALWAQTLGWPLIGDVLSQTGQPLPCADLWLGNAKATSELQQAQIVVQLGSSLTGKRLLQWQASCEPEEYWIVDDIEGRLDPAHHRGRRLIANIADWLELHPAEKRQPWCVEIPRLAEQAMQAVIARRDAFGEAQLAHRISDYLPEQGQLFVGNSLVVRLIDALSQLPAGYPVYSNRGASGIDGLLSTAAGVQRASGKPTLAIVGDLSALYDLNALALLRQVSAPLVLIVVNNNGGQIFFAVANAEKRARAFLSDAAKRPF